Protein AF-A0A7S0P113-F1 (afdb_monomer_lite)

Organism: NCBI:txid127549

Foldseek 3Di:
DDDPLVVVVVVLVPDPDNDPVSVLLSVLVVLCVLLVHDSVLSSVLVVLLVVLCVVALCSVLLVLLLVLCVVPPVVNNLSSVVSCQSSVVDPDHLVCLQCVPPVQVVQPVLDDPVVVVQLPDPPNPAALPLSLLLLVLVADPDLCHQDDPVGNPSNPCSSVLSRHSQKGKDFDADPSRHTQKIWIWGFDADPPPRDTDIDIHDIDGRPVSVVVVD

Structure (mmCIF, N/CA/C/O backbone):
data_AF-A0A7S0P113-F1
#
_entry.id   AF-A0A7S0P113-F1
#
loop_
_atom_site.group_PDB
_atom_site.id
_atom_site.type_symbol
_atom_site.label_atom_id
_atom_site.label_alt_id
_atom_site.label_comp_id
_atom_site.label_asym_id
_atom_site.label_entity_id
_atom_site.label_seq_id
_atom_site.pdbx_PDB_ins_code
_atom_site.Cartn_x
_atom_site.Cartn_y
_atom_site.Cartn_z
_atom_site.occupancy
_atom_site.B_iso_or_equiv
_atom_site.auth_seq_id
_atom_site.auth_comp_id
_atom_site.auth_asym_id
_atom_site.auth_atom_id
_atom_site.pdbx_PDB_model_num
ATOM 1 N N . GLY A 1 1 ? -28.031 -8.360 10.638 1.00 48.44 1 GLY A N 1
ATOM 2 C CA . GLY A 1 1 ? -28.198 -7.328 11.682 1.00 48.44 1 GLY A CA 1
ATOM 3 C C . GLY A 1 1 ? -26.946 -6.479 11.746 1.00 48.44 1 GLY A C 1
ATOM 4 O O . GLY A 1 1 ? -25.904 -6.959 11.316 1.00 48.44 1 GLY A O 1
ATOM 5 N N . ALA A 1 2 ? -27.036 -5.234 12.221 1.00 58.47 2 ALA A N 1
ATOM 6 C CA . ALA A 1 2 ? -25.854 -4.394 12.442 1.00 58.47 2 ALA A CA 1
ATOM 7 C C . ALA A 1 2 ? -24.897 -5.061 13.452 1.00 58.47 2 ALA A C 1
ATOM 9 O O . ALA A 1 2 ? -25.381 -5.686 14.398 1.00 58.47 2 ALA A O 1
ATOM 10 N N . SER A 1 3 ? -23.577 -4.937 13.247 1.00 79.06 3 SER A N 1
ATOM 11 C CA . SER A 1 3 ? -22.562 -5.437 14.195 1.00 79.06 3 SER A CA 1
ATOM 12 C C . SER A 1 3 ? -22.841 -4.882 15.605 1.00 79.06 3 SER A C 1
ATOM 14 O O . SER A 1 3 ? -23.277 -3.729 15.714 1.00 79.06 3 SER A O 1
ATOM 16 N N . PRO A 1 4 ? -22.591 -5.650 16.687 1.00 81.94 4 PRO A N 1
ATOM 17 C CA . PRO A 1 4 ? -22.673 -5.148 18.061 1.00 81.94 4 PRO A CA 1
ATOM 18 C C . PRO A 1 4 ? -21.916 -3.829 18.264 1.00 81.94 4 PRO A C 1
ATOM 20 O O . PRO A 1 4 ? -22.349 -2.970 19.030 1.00 81.94 4 PRO A O 1
ATOM 23 N N . LEU A 1 5 ? -20.823 -3.623 17.526 1.00 81.62 5 LEU A N 1
ATOM 24 C CA . LEU A 1 5 ? -20.052 -2.388 17.556 1.00 81.62 5 LEU A CA 1
ATOM 25 C C . LEU A 1 5 ? -20.785 -1.211 16.905 1.00 81.62 5 LEU A C 1
ATOM 27 O O . LEU A 1 5 ? -20.777 -0.110 17.448 1.00 81.62 5 LEU A O 1
ATOM 31 N N . VAL A 1 6 ? -21.478 -1.442 15.788 1.00 80.12 6 VAL A N 1
ATOM 32 C CA . VAL A 1 6 ? -22.328 -0.424 15.149 1.00 80.12 6 VAL A CA 1
ATOM 33 C C . VAL A 1 6 ? -23.478 -0.037 16.079 1.00 80.12 6 VAL A C 1
ATOM 35 O O . VAL A 1 6 ? -23.781 1.142 16.212 1.00 80.12 6 VAL A O 1
ATOM 38 N N . GLN A 1 7 ? -24.072 -1.005 16.782 1.00 83.44 7 GLN A N 1
ATOM 39 C CA . GLN A 1 7 ? -25.122 -0.731 17.769 1.00 83.44 7 GLN A CA 1
ATOM 40 C C . GLN A 1 7 ? -24.595 0.105 18.944 1.00 83.44 7 GLN A C 1
ATOM 42 O O . GLN A 1 7 ? -25.207 1.117 19.283 1.00 83.44 7 GLN A O 1
ATOM 47 N N . ARG A 1 8 ? -23.434 -0.260 19.513 1.00 81.94 8 ARG A N 1
ATOM 48 C CA . ARG A 1 8 ? -22.759 0.536 20.557 1.00 81.94 8 ARG A CA 1
ATOM 49 C C . ARG A 1 8 ? -22.424 1.940 20.061 1.00 81.94 8 ARG A C 1
ATOM 51 O O . ARG A 1 8 ? -22.625 2.896 20.797 1.00 81.94 8 ARG A O 1
ATOM 58 N N . TYR A 1 9 ? -21.966 2.080 18.816 1.00 83.38 9 TYR A N 1
ATOM 59 C CA . TYR A 1 9 ? -21.665 3.377 18.210 1.00 83.38 9 TYR A CA 1
ATOM 60 C C . TYR A 1 9 ? -22.909 4.260 18.092 1.00 83.38 9 TYR A C 1
ATOM 62 O O . TYR A 1 9 ? -22.893 5.406 18.537 1.00 83.38 9 TYR A O 1
ATOM 70 N N . THR A 1 10 ? -24.009 3.722 17.561 1.00 84.19 10 THR A N 1
ATOM 71 C CA . THR A 1 10 ? -25.278 4.453 17.454 1.00 84.19 10 THR A CA 1
ATOM 72 C C . THR A 1 10 ? -25.813 4.866 18.823 1.00 84.19 10 THR A C 1
ATOM 74 O O . THR A 1 10 ? -26.253 6.000 18.971 1.00 84.19 10 THR A O 1
ATOM 77 N N . GLN A 1 11 ? -25.736 3.985 19.826 1.00 84.62 11 GLN A N 1
ATOM 78 C CA . GLN A 1 11 ? -26.136 4.295 21.203 1.00 84.62 11 GLN A CA 1
ATOM 79 C C . GLN A 1 11 ? -25.277 5.405 21.816 1.00 84.62 11 GLN A C 1
ATOM 81 O O . GLN A 1 11 ? -25.811 6.306 22.454 1.00 84.62 11 GLN A O 1
ATOM 86 N N . LEU A 1 12 ? -23.960 5.369 21.594 1.00 85.38 12 LEU A N 1
ATOM 87 C CA . LEU A 1 12 ? -23.041 6.367 22.135 1.00 85.38 12 LEU A CA 1
ATOM 88 C C . LEU A 1 12 ? -23.290 7.760 21.535 1.00 85.38 12 LEU A C 1
ATOM 90 O O . LEU A 1 12 ? -23.254 8.749 22.256 1.00 85.38 12 LEU A O 1
ATOM 94 N N . LEU A 1 13 ? -23.579 7.850 20.230 1.00 81.62 13 LEU A N 1
ATOM 95 C CA . LEU A 1 13 ? -23.844 9.130 19.557 1.00 81.62 13 LEU A CA 1
ATOM 96 C C . LEU A 1 13 ? -25.107 9.850 20.050 1.00 81.62 13 LEU A C 1
ATOM 98 O O . LEU A 1 13 ? -25.206 11.063 19.886 1.00 81.62 13 LEU A O 1
ATOM 102 N N . VAL A 1 14 ? -26.068 9.117 20.616 1.00 86.19 14 VAL A N 1
ATOM 103 C CA . VAL A 1 14 ? -27.314 9.682 21.162 1.00 86.19 14 VAL A CA 1
ATOM 104 C C . VAL A 1 14 ? -27.294 9.794 22.690 1.00 86.19 14 VAL A C 1
ATOM 106 O O . VAL A 1 14 ? -28.280 10.233 23.280 1.00 86.19 14 VAL A O 1
ATOM 109 N N . ALA A 1 15 ? -26.194 9.397 23.338 1.00 85.69 15 ALA A N 1
ATOM 110 C CA . ALA A 1 15 ? -26.038 9.484 24.783 1.00 85.69 15 ALA A CA 1
ATOM 111 C C . ALA A 1 15 ? -25.846 10.945 25.222 1.00 85.69 15 ALA A C 1
ATOM 113 O O . ALA A 1 15 ? -25.043 11.682 24.649 1.00 85.69 15 ALA A O 1
ATOM 114 N N . ALA A 1 16 ? -26.574 11.357 26.262 1.00 81.25 16 ALA A N 1
ATOM 115 C CA . ALA A 1 16 ? -26.508 12.718 26.798 1.00 81.25 16 ALA A CA 1
ATOM 116 C C . ALA A 1 16 ? -25.162 13.034 27.486 1.00 81.25 16 ALA A C 1
ATOM 118 O O . ALA A 1 16 ? -24.820 14.200 27.664 1.00 81.25 16 ALA A O 1
ATOM 119 N N . ASP A 1 17 ? -24.398 12.004 27.856 1.00 85.50 17 ASP A N 1
ATOM 120 C CA . ASP A 1 17 ? -23.160 12.056 28.637 1.00 85.50 17 ASP A CA 1
ATOM 121 C C . ASP A 1 17 ? -21.928 11.557 27.855 1.00 85.50 17 ASP A C 1
ATOM 123 O O . ASP A 1 17 ? -20.986 11.006 28.426 1.00 85.50 17 ASP A O 1
ATOM 127 N N . LEU A 1 18 ? -21.911 11.768 26.535 1.00 86.38 18 LEU A N 1
ATOM 128 C CA . LEU A 1 18 ? -20.809 11.366 25.662 1.00 86.38 18 LEU A CA 1
ATOM 129 C C . LEU A 1 18 ? -19.458 11.956 26.108 1.00 86.38 18 LEU A C 1
ATOM 131 O O . LEU A 1 18 ? -19.199 13.153 25.968 1.00 86.38 18 LEU A O 1
ATOM 135 N N . SER A 1 19 ? -18.550 11.095 26.570 1.00 88.19 19 SER A N 1
ATOM 136 C CA . SER A 1 19 ? -17.184 11.480 26.939 1.00 88.19 19 SER A CA 1
ATOM 137 C C . SER A 1 19 ? -16.170 11.213 25.822 1.00 88.19 19 SER A C 1
ATOM 139 O O . SER A 1 19 ? -16.275 10.259 25.043 1.00 88.19 19 SER A O 1
ATOM 141 N N . LEU A 1 20 ? -15.100 12.016 25.797 1.00 86.19 20 LEU A N 1
ATOM 142 C CA . LEU A 1 20 ? -13.965 11.809 24.892 1.00 86.19 20 LEU A CA 1
ATOM 143 C C . LEU A 1 20 ? -13.321 10.423 25.085 1.00 86.19 20 LEU A C 1
ATOM 145 O O . LEU A 1 20 ? -12.907 9.797 24.111 1.00 86.19 20 LEU A O 1
ATOM 149 N N . GLY A 1 21 ? -13.268 9.929 26.326 1.00 88.06 21 GLY A N 1
ATOM 150 C CA . GLY A 1 21 ? -12.733 8.603 26.643 1.00 88.06 21 GLY A CA 1
ATOM 151 C C . GLY A 1 21 ? -13.553 7.476 26.011 1.00 88.06 21 GLY A C 1
ATOM 152 O O . GLY A 1 21 ? -12.984 6.578 25.396 1.00 88.06 21 GLY A O 1
ATOM 153 N N . GLN A 1 22 ? -14.886 7.557 26.066 1.00 88.06 22 GLN A N 1
ATOM 154 C CA . GLN A 1 22 ? -15.759 6.574 25.414 1.00 88.06 22 GLN A CA 1
ATOM 155 C C . GLN A 1 22 ? -15.590 6.577 23.888 1.00 88.06 22 GLN A C 1
ATOM 157 O O . GLN A 1 22 ? -15.514 5.507 23.284 1.00 88.06 22 GLN A O 1
ATOM 162 N N . LEU A 1 23 ? -15.462 7.755 23.265 1.00 86.94 23 LEU A N 1
ATOM 163 C CA . LEU A 1 23 ? -15.180 7.867 21.827 1.00 86.94 23 LEU A CA 1
ATOM 164 C C . LEU A 1 23 ? -13.828 7.248 21.449 1.00 86.94 23 LEU A C 1
ATOM 166 O O . LEU A 1 23 ? -13.710 6.597 20.409 1.00 86.94 23 LEU A O 1
ATOM 170 N N . GLN A 1 24 ? -12.804 7.432 22.285 1.00 89.06 24 GLN A N 1
ATOM 171 C CA . GLN A 1 24 ? -11.485 6.841 22.057 1.00 89.06 24 GLN A CA 1
ATOM 172 C C . GLN A 1 24 ? -11.523 5.315 22.143 1.00 89.06 24 GLN A C 1
ATOM 174 O O . GLN A 1 24 ? -11.016 4.662 21.230 1.00 89.06 24 GLN A O 1
ATOM 179 N N . THR A 1 25 ? -12.168 4.760 23.172 1.00 90.56 25 THR A N 1
ATOM 180 C CA . THR A 1 25 ? -12.356 3.309 23.319 1.00 90.56 25 THR A CA 1
ATOM 181 C C . THR A 1 25 ? -13.102 2.732 22.124 1.00 90.56 25 THR A C 1
ATOM 183 O O . THR A 1 25 ? -12.641 1.777 21.510 1.00 90.56 25 THR A O 1
ATOM 186 N N . LEU A 1 26 ? -14.204 3.363 21.716 1.00 89.88 26 LEU A N 1
ATOM 187 C CA . LEU A 1 26 ? -14.994 2.927 20.568 1.00 89.88 26 LEU A CA 1
ATOM 188 C C . LEU A 1 26 ? -14.182 2.934 19.266 1.00 89.88 26 LEU A C 1
ATOM 190 O O . LEU A 1 26 ? -14.310 2.029 18.446 1.00 89.88 26 LEU A O 1
ATOM 194 N N . ARG A 1 27 ? -13.309 3.932 19.079 1.00 90.56 27 ARG A N 1
ATOM 195 C CA . ARG A 1 27 ? -12.384 3.988 17.940 1.00 90.56 27 ARG A CA 1
ATOM 196 C C . ARG A 1 27 ? -11.380 2.833 17.967 1.00 90.56 27 ARG A C 1
ATOM 198 O O . ARG A 1 27 ? -11.075 2.280 16.911 1.00 90.56 27 ARG A O 1
ATOM 205 N N . HIS A 1 28 ? -10.838 2.492 19.137 1.00 94.31 28 HIS A N 1
ATOM 206 C CA . HIS A 1 28 ? -9.912 1.364 19.284 1.00 94.31 28 HIS A CA 1
ATOM 207 C C . HIS A 1 28 ? -10.615 0.030 19.035 1.00 94.31 28 HIS A C 1
ATOM 209 O O . HIS A 1 28 ? -10.094 -0.763 18.256 1.00 94.31 28 HIS A O 1
ATOM 215 N N . ASP A 1 29 ? -11.809 -0.164 19.599 1.00 93.19 29 ASP A N 1
ATOM 216 C CA . ASP A 1 29 ? -12.658 -1.339 19.371 1.00 93.19 29 ASP A CA 1
ATOM 217 C C . ASP A 1 29 ? -12.976 -1.495 17.874 1.00 93.19 29 ASP A C 1
ATOM 219 O O . ASP A 1 29 ? -12.810 -2.574 17.307 1.00 93.19 29 ASP A O 1
ATOM 223 N N . ALA A 1 30 ? -13.358 -0.402 17.203 1.00 91.75 30 ALA A N 1
ATOM 224 C CA . ALA A 1 30 ? -13.713 -0.417 15.785 1.00 91.75 30 ALA A CA 1
ATOM 225 C C . ALA A 1 30 ? -12.522 -0.807 14.907 1.00 91.75 30 ALA A C 1
ATOM 227 O O . ALA A 1 30 ? -12.652 -1.613 13.986 1.00 91.75 30 ALA A O 1
ATOM 228 N N . LEU A 1 31 ? -11.346 -0.242 15.192 1.00 94.56 31 LEU A N 1
ATOM 229 C CA . LEU A 1 31 ? -10.127 -0.557 14.456 1.00 94.56 31 LEU A CA 1
ATOM 230 C C . LEU A 1 31 ? -9.658 -1.993 14.726 1.00 94.56 31 LEU A C 1
ATOM 232 O O . LEU A 1 31 ? -9.163 -2.651 13.811 1.00 94.56 31 LEU A O 1
ATOM 236 N N . ALA A 1 32 ? -9.827 -2.477 15.957 1.00 95.81 32 ALA A N 1
ATOM 237 C CA . ALA A 1 32 ? -9.516 -3.844 16.348 1.00 95.81 32 ALA A CA 1
ATOM 238 C C . ALA A 1 32 ? -10.411 -4.858 15.620 1.00 95.81 32 ALA A C 1
ATOM 240 O O . ALA A 1 32 ? -9.885 -5.780 15.002 1.00 95.81 32 ALA A O 1
ATOM 241 N N . GLU A 1 33 ? -11.731 -4.639 15.587 1.00 94.19 33 GLU A N 1
ATOM 242 C CA . GLU A 1 33 ? -12.676 -5.463 14.815 1.00 94.19 33 GLU A CA 1
ATOM 243 C C . GLU A 1 33 ? -12.347 -5.422 13.317 1.00 94.19 33 GLU A C 1
ATOM 245 O O . GLU A 1 33 ? -12.211 -6.460 12.670 1.00 94.19 33 GLU A O 1
ATOM 250 N N . LEU A 1 34 ? -12.135 -4.224 12.761 1.00 93.31 34 LEU A N 1
ATOM 251 C CA . LEU A 1 34 ? -11.850 -4.046 11.337 1.00 93.31 34 LEU A CA 1
ATOM 252 C C . LEU A 1 34 ? -10.582 -4.787 10.896 1.00 93.31 34 LEU A C 1
ATOM 254 O O . LEU A 1 34 ? -10.522 -5.332 9.788 1.00 93.31 34 LEU A O 1
ATOM 258 N N . LEU A 1 35 ? -9.562 -4.789 11.751 1.00 96.06 35 LEU A N 1
ATOM 259 C CA . LEU A 1 35 ? -8.261 -5.373 11.468 1.00 96.06 35 LEU A CA 1
ATOM 260 C C . LEU A 1 35 ? -8.054 -6.729 12.137 1.00 96.06 35 LEU A C 1
ATOM 262 O O . LEU A 1 35 ? -6.914 -7.164 12.138 1.00 96.06 35 LEU A O 1
ATOM 266 N N . ASP A 1 36 ? -9.074 -7.410 12.657 1.00 95.94 36 ASP A N 1
ATOM 267 C CA . ASP A 1 36 ? -8.972 -8.691 13.385 1.00 95.94 36 ASP A CA 1
ATOM 268 C C . ASP A 1 36 ? -7.820 -8.709 14.419 1.00 95.94 36 ASP A C 1
ATOM 270 O O . ASP A 1 36 ? -6.892 -9.519 14.338 1.00 95.94 36 ASP A O 1
ATOM 274 N N . LEU A 1 37 ? -7.836 -7.748 15.343 1.00 96.88 37 LEU A N 1
ATOM 275 C CA . LEU A 1 37 ? -6.870 -7.584 16.433 1.00 96.88 37 LEU A CA 1
ATOM 276 C C . LEU A 1 37 ? -7.586 -7.478 17.782 1.00 96.88 37 LEU A C 1
ATOM 278 O O . LEU A 1 37 ? -8.791 -7.255 17.852 1.00 96.88 37 LEU A O 1
ATOM 282 N N . GLU A 1 38 ? -6.824 -7.571 18.869 1.00 96.62 38 GLU A N 1
ATOM 283 C CA . GLU A 1 38 ? -7.330 -7.281 20.209 1.00 96.62 38 GLU A CA 1
ATOM 284 C C . GLU A 1 38 ? -7.388 -5.768 20.474 1.00 96.62 38 GLU A C 1
ATOM 286 O O . GLU A 1 38 ? -6.432 -5.034 20.202 1.00 96.62 38 GLU A O 1
ATOM 291 N N . ALA A 1 39 ? -8.484 -5.294 21.073 1.00 94.75 39 ALA A N 1
ATOM 292 C CA . ALA A 1 39 ? -8.680 -3.875 21.382 1.00 94.75 39 ALA A CA 1
ATOM 293 C C . ALA A 1 39 ? -7.583 -3.308 22.298 1.00 94.75 39 ALA A C 1
ATOM 295 O O . ALA A 1 39 ? -7.057 -2.227 22.033 1.00 94.75 39 ALA A O 1
ATOM 296 N N . GLY A 1 40 ? -7.158 -4.064 23.318 1.00 96.56 40 GLY A N 1
ATOM 297 C CA . GLY A 1 40 ? -6.071 -3.658 24.217 1.00 96.56 40 GLY A CA 1
ATOM 298 C C . GLY A 1 40 ? -4.735 -3.460 23.491 1.00 96.56 40 GLY A C 1
ATOM 299 O O . GLY A 1 40 ? -4.010 -2.501 23.763 1.00 96.56 40 GLY A O 1
ATOM 300 N N . PHE A 1 41 ? -4.439 -4.305 22.498 1.00 97.31 41 PHE A N 1
ATOM 301 C CA . PHE A 1 41 ? -3.237 -4.186 21.671 1.00 97.31 41 PHE A CA 1
ATOM 302 C C . PHE A 1 41 ? -3.242 -2.911 20.814 1.00 97.31 41 PHE A C 1
ATOM 304 O O . PHE A 1 41 ? -2.200 -2.257 20.668 1.00 97.31 41 PHE A O 1
ATOM 311 N N . VAL A 1 42 ? -4.409 -2.552 20.265 1.00 97.38 42 VAL A N 1
ATOM 312 C CA . VAL A 1 42 ? -4.626 -1.319 19.492 1.00 97.38 42 VAL A CA 1
ATOM 313 C C . VAL A 1 42 ? -4.546 -0.088 20.397 1.00 97.38 42 VAL A C 1
ATOM 315 O O . VAL A 1 42 ? -3.838 0.867 20.069 1.00 97.38 42 VAL A O 1
ATOM 318 N N . ALA A 1 43 ? -5.205 -0.122 21.558 1.00 96.88 43 ALA A N 1
ATOM 319 C CA . ALA A 1 43 ? -5.209 0.968 22.532 1.00 96.88 43 ALA A CA 1
ATOM 320 C C . ALA A 1 43 ? -3.789 1.318 23.004 1.00 96.88 43 ALA A C 1
ATOM 322 O O . ALA A 1 43 ? -3.402 2.488 22.984 1.00 96.88 43 ALA A O 1
ATOM 323 N N . ALA A 1 44 ? -2.965 0.304 23.294 1.00 97.38 44 ALA A N 1
ATOM 324 C CA . ALA A 1 44 ? -1.561 0.473 23.676 1.00 97.38 44 ALA A CA 1
ATOM 325 C C . ALA A 1 44 ? -0.692 1.165 22.601 1.00 97.38 44 ALA A C 1
ATOM 327 O O . ALA A 1 44 ? 0.425 1.591 22.884 1.00 97.38 44 ALA A O 1
ATOM 328 N N . ARG A 1 45 ? -1.181 1.284 21.358 1.00 97.19 45 ARG A N 1
ATOM 329 C CA . ARG A 1 45 ? -0.479 1.902 20.218 1.00 97.19 45 ARG A CA 1
ATOM 330 C C . ARG A 1 45 ? -1.182 3.151 19.683 1.00 97.19 45 ARG A C 1
ATOM 332 O O . ARG A 1 45 ? -0.817 3.635 18.612 1.00 97.19 45 ARG A O 1
ATOM 339 N N . SER A 1 46 ? -2.142 3.706 20.426 1.00 94.94 46 SER A N 1
ATOM 340 C CA . SER A 1 46 ? -2.981 4.842 20.012 1.00 94.94 46 SER A CA 1
ATOM 341 C C . SER A 1 46 ? -2.187 6.021 19.428 1.00 94.94 46 SER A C 1
ATOM 343 O O . SER A 1 46 ? -2.504 6.499 18.339 1.00 94.94 46 SER A O 1
ATOM 345 N N . GLU A 1 47 ? -1.106 6.453 20.086 1.00 94.88 47 GLU A N 1
ATOM 346 C CA . GLU A 1 47 ? -0.270 7.562 19.596 1.00 94.88 47 GLU A CA 1
ATOM 347 C C . GLU A 1 47 ? 0.444 7.240 18.280 1.00 94.88 47 GLU A C 1
ATOM 349 O O . GLU A 1 47 ? 0.585 8.092 17.402 1.00 94.88 47 GLU A O 1
ATOM 354 N N . ARG A 1 48 ? 0.914 5.998 18.126 1.00 95.25 48 ARG A N 1
ATOM 355 C CA . ARG A 1 48 ? 1.579 5.544 16.902 1.00 95.25 48 ARG A CA 1
ATOM 356 C C . ARG A 1 48 ? 0.596 5.499 15.739 1.00 95.25 48 ARG A C 1
ATOM 358 O O . ARG A 1 48 ? 0.933 5.978 14.663 1.00 95.25 48 ARG A O 1
ATOM 365 N N . ILE A 1 49 ? -0.610 4.984 15.972 1.00 95.75 49 ILE A N 1
ATOM 366 C CA . ILE A 1 49 ? -1.700 4.972 14.989 1.00 95.75 49 ILE A CA 1
ATOM 367 C C . ILE A 1 49 ? -2.051 6.408 14.587 1.00 95.75 49 ILE A C 1
ATOM 369 O O . ILE A 1 49 ? -2.145 6.700 13.400 1.00 95.75 49 ILE A O 1
ATOM 373 N N . GLY A 1 50 ? -2.195 7.312 15.564 1.00 94.75 50 GLY A N 1
ATOM 374 C CA . GLY A 1 50 ? -2.489 8.724 15.322 1.00 94.75 50 GLY A CA 1
ATOM 375 C C . GLY A 1 50 ? -1.432 9.403 14.452 1.00 94.75 50 GLY A C 1
ATOM 376 O O . GLY A 1 50 ? -1.782 10.040 13.462 1.00 94.75 50 GLY A O 1
ATOM 377 N N . ARG A 1 51 ? -0.143 9.201 14.759 1.00 95.25 51 ARG A N 1
ATOM 378 C CA . ARG A 1 51 ? 0.965 9.695 13.925 1.00 95.25 51 ARG A CA 1
ATOM 379 C C . ARG A 1 51 ? 0.937 9.095 12.523 1.00 95.25 51 ARG A C 1
ATOM 381 O O . ARG A 1 51 ? 0.969 9.843 11.554 1.00 95.25 51 ARG A O 1
ATOM 388 N N . ALA A 1 52 ? 0.810 7.772 12.418 1.00 94.00 52 ALA A N 1
ATOM 389 C CA . ALA A 1 52 ? 0.783 7.078 11.136 1.00 94.00 52 ALA A CA 1
ATOM 390 C C . ALA A 1 52 ? -0.363 7.569 10.246 1.00 94.00 52 ALA A C 1
ATOM 392 O O . ALA A 1 52 ? -0.134 7.824 9.072 1.00 94.00 52 ALA A O 1
ATOM 393 N N . LEU A 1 53 ? -1.573 7.743 10.792 1.00 93.50 53 LEU A N 1
ATOM 394 C CA . LEU A 1 53 ? -2.722 8.293 10.065 1.00 93.50 53 LEU A CA 1
ATOM 395 C C . LEU A 1 53 ? -2.537 9.774 9.719 1.00 93.50 53 LEU A C 1
ATOM 397 O O . LEU A 1 53 ? -2.894 10.172 8.615 1.00 93.50 53 LEU A O 1
ATOM 401 N N . GLY A 1 54 ? -1.948 10.564 10.622 1.00 92.19 54 GLY A N 1
ATOM 402 C CA . GLY A 1 54 ? -1.665 11.986 10.412 1.00 92.19 54 GLY A CA 1
ATOM 403 C C . GLY A 1 54 ? -0.665 12.261 9.288 1.00 92.19 54 GLY A C 1
ATOM 404 O O . GLY A 1 54 ? -0.658 13.350 8.723 1.00 92.19 54 GLY A O 1
ATOM 405 N N . GLU A 1 55 ? 0.145 11.272 8.901 1.00 90.19 55 GLU A N 1
ATOM 406 C CA . GLU A 1 55 ? 0.983 11.388 7.710 1.00 90.19 55 GLU A CA 1
ATOM 407 C C . GLU A 1 55 ? 0.160 11.360 6.413 1.00 90.19 55 GLU A C 1
ATOM 409 O O . GLU A 1 55 ? 0.615 11.875 5.391 1.00 90.19 55 GLU A O 1
ATOM 414 N N . TRP A 1 56 ? -1.026 10.751 6.393 1.00 89.88 56 TRP A N 1
ATOM 415 C CA . TRP A 1 56 ? -1.831 10.639 5.177 1.00 89.88 56 TRP A CA 1
ATOM 416 C C . TRP A 1 56 ? -2.655 11.899 4.950 1.00 89.88 56 TRP A C 1
ATOM 418 O O . TRP A 1 56 ? -3.367 12.360 5.832 1.00 89.88 56 TRP A O 1
ATOM 428 N N . ARG A 1 57 ? -2.631 12.406 3.713 1.00 86.69 57 ARG A N 1
ATOM 429 C CA . ARG A 1 57 ? -3.483 13.527 3.292 1.00 86.69 57 ARG A CA 1
ATOM 430 C C . ARG A 1 57 ? -4.971 13.189 3.409 1.00 86.69 57 ARG A C 1
ATOM 432 O O . ARG A 1 57 ? -5.771 14.041 3.771 1.00 86.69 57 ARG A O 1
ATOM 439 N N . ASN A 1 58 ? -5.325 11.946 3.084 1.00 87.56 58 ASN A N 1
ATOM 440 C CA . ASN A 1 58 ? -6.682 11.430 3.181 1.00 87.56 58 ASN A CA 1
ATOM 441 C C . ASN A 1 58 ? -6.667 10.008 3.781 1.00 87.56 58 ASN A C 1
ATOM 443 O O . ASN A 1 58 ? -6.649 9.023 3.036 1.00 87.56 58 ASN A O 1
ATOM 447 N N . PRO A 1 59 ? -6.624 9.879 5.121 1.00 90.81 59 PRO A N 1
ATOM 448 C CA . PRO A 1 59 ? -6.582 8.578 5.787 1.00 90.81 59 PRO A CA 1
ATOM 449 C C . PRO A 1 59 ? -7.867 7.762 5.587 1.00 90.81 59 PRO A C 1
ATOM 451 O O . PRO A 1 59 ? -7.825 6.539 5.690 1.00 90.81 59 PRO A O 1
ATOM 454 N N . GLU A 1 60 ? -8.997 8.395 5.256 1.00 89.69 60 GLU A N 1
ATOM 455 C CA . GLU A 1 60 ? -10.262 7.700 4.987 1.00 89.69 60 GLU A CA 1
ATOM 456 C C . GLU A 1 60 ? -10.135 6.727 3.806 1.00 89.69 60 GLU A C 1
ATOM 458 O O . GLU A 1 60 ? -10.688 5.627 3.848 1.00 89.69 60 GLU A O 1
ATOM 463 N N . LEU A 1 61 ? -9.338 7.073 2.785 1.00 89.25 61 LEU A N 1
ATOM 464 C CA . LEU A 1 61 ? -9.126 6.217 1.611 1.00 89.25 61 LEU A CA 1
ATOM 465 C C . LEU A 1 61 ? -8.544 4.846 1.966 1.00 89.25 61 LEU A C 1
ATOM 467 O O . LEU A 1 61 ? -8.827 3.873 1.271 1.00 89.25 61 LEU A O 1
ATOM 471 N N . LEU A 1 62 ? -7.767 4.752 3.048 1.00 92.75 62 LEU A N 1
ATOM 472 C CA . LEU A 1 62 ? -7.219 3.489 3.543 1.00 92.75 62 LEU A CA 1
ATOM 473 C C . LEU A 1 62 ? -8.342 2.518 3.925 1.00 92.75 62 LEU A C 1
ATOM 475 O O . LEU A 1 62 ? -8.354 1.359 3.509 1.00 92.75 62 LEU A O 1
ATOM 479 N N . PHE A 1 63 ? -9.304 3.018 4.698 1.00 92.25 63 PHE A N 1
ATOM 480 C CA . PHE A 1 63 ? -10.424 2.239 5.213 1.00 92.25 63 PHE A CA 1
ATOM 481 C C . PHE A 1 63 ? -11.501 2.030 4.156 1.00 92.25 63 PHE A C 1
ATOM 483 O O . PHE A 1 63 ? -12.069 0.943 4.066 1.00 92.25 63 PHE A O 1
ATOM 490 N N . ARG A 1 64 ? -11.724 3.027 3.296 1.00 89.81 64 ARG A N 1
ATOM 491 C CA . ARG A 1 64 ? -12.599 2.891 2.134 1.00 89.81 64 ARG A CA 1
ATOM 492 C C . ARG A 1 64 ? -12.105 1.798 1.194 1.00 89.81 64 ARG A C 1
ATOM 494 O O . ARG A 1 64 ? -12.893 0.943 0.816 1.00 89.81 64 ARG A O 1
ATOM 501 N N . TYR A 1 65 ? -10.803 1.748 0.903 1.00 90.81 65 TYR A N 1
ATOM 502 C CA . TYR A 1 65 ? -10.238 0.684 0.073 1.00 90.81 65 TYR A CA 1
ATOM 503 C C . TYR A 1 65 ? -10.436 -0.706 0.692 1.00 90.81 65 TYR A C 1
ATOM 505 O O . TYR A 1 65 ? -10.727 -1.658 -0.026 1.00 90.81 65 TYR A O 1
ATOM 513 N N . LEU A 1 66 ? -10.328 -0.845 2.018 1.00 91.81 66 LEU A N 1
ATOM 514 C CA . LEU A 1 66 ? -10.673 -2.101 2.690 1.00 91.81 66 LEU A CA 1
ATOM 515 C C . LEU A 1 66 ? -12.167 -2.428 2.541 1.00 91.81 66 LEU A C 1
ATOM 517 O O . LEU A 1 66 ? -12.508 -3.551 2.178 1.00 91.81 66 LEU A O 1
ATOM 521 N N . SER A 1 67 ? -13.042 -1.450 2.783 1.00 88.94 67 SER A N 1
ATOM 522 C CA . SER A 1 67 ? -14.495 -1.606 2.664 1.00 88.94 67 SER A CA 1
ATOM 523 C C . SER A 1 67 ? -14.913 -2.029 1.257 1.00 88.94 67 SER A C 1
ATOM 525 O O . SER A 1 67 ? -15.693 -2.967 1.105 1.00 88.94 67 SER A O 1
ATOM 527 N N . ASP A 1 68 ? -14.357 -1.401 0.223 1.00 87.19 68 ASP A N 1
ATOM 528 C CA . ASP A 1 68 ? -14.696 -1.706 -1.167 1.00 87.19 68 ASP A CA 1
ATOM 529 C C . ASP A 1 68 ? -14.208 -3.096 -1.617 1.00 87.19 68 ASP A C 1
ATOM 531 O O . ASP A 1 68 ? -14.666 -3.614 -2.634 1.00 87.19 68 ASP A O 1
ATOM 535 N N . ASN A 1 69 ? -13.279 -3.708 -0.874 1.00 87.88 69 ASN A N 1
ATOM 536 C CA . ASN A 1 69 ? -12.762 -5.053 -1.132 1.00 87.88 69 ASN A CA 1
ATOM 537 C C . ASN A 1 69 ? -13.262 -6.093 -0.116 1.00 87.88 69 ASN A C 1
ATOM 539 O O . ASN A 1 69 ? -12.747 -7.210 -0.098 1.00 87.88 69 ASN A O 1
ATOM 543 N N . ARG A 1 70 ? -14.252 -5.762 0.727 1.00 88.50 70 ARG A N 1
ATOM 544 C CA . ARG A 1 70 ? -14.713 -6.643 1.817 1.00 88.50 70 ARG A CA 1
ATOM 545 C C . ARG A 1 70 ? -15.247 -7.999 1.341 1.00 88.50 70 ARG A C 1
ATOM 547 O O . ARG A 1 70 ? -15.108 -8.982 2.060 1.00 88.50 70 ARG A O 1
ATOM 554 N N . ASP A 1 71 ? -15.824 -8.043 0.140 1.00 88.50 71 ASP A N 1
ATOM 555 C CA . ASP A 1 71 ? -16.434 -9.251 -0.430 1.00 88.50 71 ASP A CA 1
ATOM 556 C C . ASP A 1 71 ? -15.392 -10.178 -1.098 1.00 88.50 71 ASP A C 1
ATOM 558 O O . ASP A 1 71 ? -15.676 -11.343 -1.373 1.00 88.50 71 ASP A O 1
ATOM 562 N N . ASP A 1 72 ? -14.160 -9.700 -1.320 1.00 90.31 72 ASP A N 1
ATOM 563 C CA . ASP A 1 72 ? -13.019 -10.523 -1.734 1.00 90.31 72 ASP A CA 1
ATOM 564 C C . ASP A 1 72 ? -12.158 -10.840 -0.508 1.00 90.31 72 ASP A C 1
ATOM 566 O O . ASP A 1 72 ? -11.285 -10.067 -0.114 1.00 90.31 72 ASP A O 1
ATOM 570 N N . ALA A 1 73 ? -12.374 -12.014 0.089 1.00 92.62 73 ALA A N 1
ATOM 571 C CA . ALA A 1 73 ? -11.672 -12.433 1.303 1.00 92.62 73 ALA A CA 1
ATOM 572 C C . ALA A 1 73 ? -10.135 -12.401 1.171 1.00 92.62 73 ALA A C 1
ATOM 574 O O . ALA A 1 73 ? -9.436 -12.094 2.141 1.00 92.62 73 ALA A O 1
ATOM 575 N N . ARG A 1 74 ? -9.585 -12.689 -0.020 1.00 91.88 74 ARG A N 1
ATOM 576 C CA . ARG A 1 74 ? -8.129 -12.670 -0.243 1.00 91.88 74 ARG A CA 1
ATOM 577 C C . ARG A 1 74 ? -7.613 -11.240 -0.293 1.00 91.88 74 ARG A C 1
ATOM 579 O O . ARG A 1 74 ? -6.593 -10.943 0.331 1.00 91.88 74 ARG A O 1
ATOM 586 N N . MET A 1 75 ? -8.306 -10.363 -1.017 1.00 90.31 75 MET A N 1
ATOM 587 C CA . MET A 1 75 ? -7.940 -8.953 -1.085 1.00 90.31 75 MET A CA 1
ATOM 588 C C . MET A 1 75 ? -8.129 -8.269 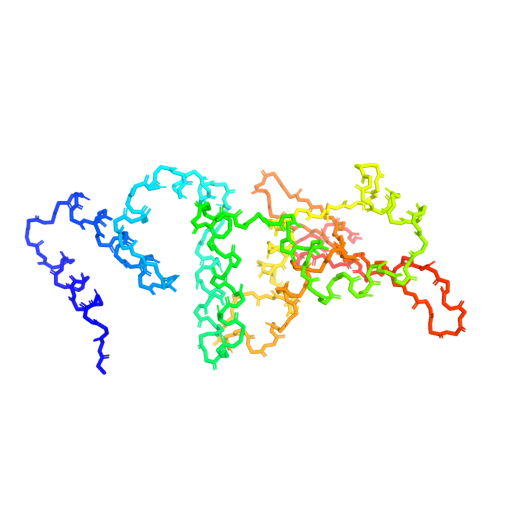0.271 1.00 90.31 75 MET A C 1
ATOM 590 O O . MET A 1 75 ? -7.212 -7.598 0.732 1.00 90.31 75 MET A O 1
ATOM 594 N N . ALA A 1 76 ? -9.246 -8.499 0.962 1.00 92.81 76 ALA A N 1
ATOM 595 C CA . ALA A 1 76 ? -9.493 -7.972 2.300 1.00 92.81 76 ALA A CA 1
ATOM 596 C C . ALA A 1 76 ? -8.382 -8.378 3.280 1.00 92.81 76 ALA A C 1
ATOM 598 O O . ALA A 1 76 ? -7.818 -7.517 3.952 1.00 92.81 76 ALA A O 1
ATOM 599 N N . ALA A 1 77 ? -7.990 -9.658 3.313 1.00 94.19 77 ALA A N 1
ATOM 600 C CA . ALA A 1 77 ? -6.887 -10.121 4.158 1.00 94.19 77 ALA A CA 1
ATOM 601 C C . ALA A 1 77 ? -5.551 -9.437 3.811 1.00 94.19 77 ALA A C 1
ATOM 603 O O . ALA A 1 77 ? -4.797 -9.045 4.705 1.00 94.19 77 ALA A O 1
ATOM 604 N N . LEU A 1 78 ? -5.266 -9.249 2.517 1.00 93.88 78 LEU A N 1
ATOM 605 C CA . LEU A 1 78 ? -4.070 -8.546 2.050 1.00 93.88 78 LEU A CA 1
ATOM 606 C C . LEU A 1 78 ? -4.068 -7.070 2.472 1.00 93.88 78 LEU A C 1
ATOM 608 O O . LEU A 1 78 ? -3.049 -6.574 2.956 1.00 93.88 78 LEU A O 1
ATOM 612 N N . VAL A 1 79 ? -5.206 -6.386 2.329 1.00 94.88 79 VAL A N 1
ATOM 613 C CA . VAL A 1 79 ? -5.378 -4.989 2.742 1.00 94.88 79 VAL A CA 1
ATOM 614 C C . VAL A 1 79 ? -5.259 -4.866 4.257 1.00 94.88 79 VAL A C 1
ATOM 616 O O . VAL A 1 79 ? -4.502 -4.019 4.715 1.00 94.88 79 VAL A O 1
ATOM 619 N N . LYS A 1 80 ? -5.903 -5.737 5.046 1.00 96.81 80 LYS A N 1
ATOM 620 C CA . LYS A 1 80 ? -5.758 -5.751 6.513 1.00 96.81 80 LYS A CA 1
ATOM 621 C C . LYS A 1 80 ? -4.301 -5.940 6.927 1.00 96.81 80 LYS A C 1
ATOM 623 O O . LYS A 1 80 ? -3.800 -5.167 7.735 1.00 96.81 80 LYS A O 1
ATOM 628 N N . ARG A 1 81 ? -3.589 -6.911 6.342 1.00 95.69 81 ARG A N 1
ATOM 629 C CA . ARG A 1 81 ? -2.151 -7.132 6.590 1.00 95.69 81 ARG A CA 1
ATOM 630 C C . ARG A 1 81 ? -1.326 -5.873 6.309 1.00 95.69 81 ARG A C 1
ATOM 632 O O . ARG A 1 81 ? -0.503 -5.484 7.134 1.00 95.69 81 ARG A O 1
ATOM 639 N N . TRP A 1 82 ? -1.576 -5.220 5.175 1.00 96.06 82 TRP A N 1
ATOM 640 C CA . TRP A 1 82 ? -0.911 -3.970 4.812 1.00 96.06 82 TRP A CA 1
ATOM 641 C C . TRP A 1 82 ? -1.242 -2.827 5.784 1.00 96.06 82 TRP A C 1
ATOM 643 O O . TRP A 1 82 ? -0.326 -2.165 6.271 1.00 96.06 82 TRP A O 1
ATOM 653 N N . LEU A 1 83 ? -2.518 -2.643 6.140 1.00 96.94 83 LEU A N 1
ATOM 654 C CA . LEU A 1 83 ? -2.967 -1.638 7.108 1.00 96.94 83 LEU A CA 1
ATOM 655 C C . LEU A 1 83 ? -2.332 -1.851 8.485 1.00 96.94 83 LEU A C 1
ATOM 657 O O . LEU A 1 83 ? -1.847 -0.904 9.100 1.00 96.94 83 LEU A O 1
ATOM 661 N N . ARG A 1 84 ? -2.261 -3.100 8.959 1.00 97.50 84 ARG A N 1
ATOM 662 C CA . ARG A 1 84 ? -1.572 -3.418 10.214 1.00 97.50 84 ARG A CA 1
ATOM 663 C C . ARG A 1 84 ? -0.103 -2.988 10.160 1.00 97.50 84 ARG A C 1
ATOM 665 O O . ARG A 1 84 ? 0.386 -2.406 11.120 1.00 97.50 84 ARG A O 1
ATOM 672 N N . SER A 1 85 ? 0.585 -3.208 9.039 1.00 95.88 85 SER A N 1
ATOM 673 C CA . SER A 1 85 ? 1.982 -2.787 8.868 1.00 95.88 85 SER A CA 1
ATOM 674 C C . SER A 1 85 ? 2.145 -1.258 8.880 1.00 95.88 85 SER A C 1
ATOM 676 O O . SER A 1 85 ? 2.958 -0.745 9.650 1.00 95.88 85 SER A O 1
ATOM 678 N N . ILE A 1 86 ? 1.344 -0.505 8.105 1.00 95.62 86 ILE A N 1
ATOM 679 C CA . ILE A 1 86 ? 1.463 0.970 8.061 1.00 95.62 86 ILE A CA 1
ATOM 680 C C . ILE A 1 86 ? 1.100 1.628 9.396 1.00 95.62 86 ILE A C 1
ATOM 682 O O . ILE A 1 86 ? 1.681 2.648 9.751 1.00 95.62 86 ILE A O 1
ATOM 686 N N . LEU A 1 87 ? 0.160 1.044 10.147 1.00 95.69 87 LEU A N 1
ATOM 687 C CA . LEU A 1 87 ? -0.273 1.563 11.446 1.00 95.69 87 LEU A CA 1
ATOM 688 C C . LEU A 1 87 ? 0.642 1.119 12.596 1.00 95.69 87 LEU A C 1
ATOM 690 O O . LEU A 1 87 ? 0.440 1.526 13.740 1.00 95.69 87 LEU A O 1
ATOM 694 N N . GLY A 1 88 ? 1.651 0.284 12.320 1.00 95.12 88 GLY A N 1
ATOM 695 C CA . GLY A 1 88 ? 2.537 -0.255 13.349 1.00 95.12 88 GLY A CA 1
ATOM 696 C C . GLY A 1 88 ? 1.855 -1.243 14.296 1.00 95.12 88 GLY A C 1
ATOM 697 O O . GLY A 1 88 ? 2.247 -1.356 15.457 1.00 95.12 88 GLY A O 1
ATOM 698 N N . LEU A 1 89 ? 0.829 -1.928 13.797 1.00 96.81 89 LEU A N 1
ATOM 699 C CA . LEU A 1 89 ? 0.047 -2.976 14.453 1.00 96.81 89 LEU A CA 1
ATOM 700 C C . LEU A 1 89 ? 0.486 -4.387 14.018 1.00 96.81 89 LEU A C 1
ATOM 702 O O . LEU A 1 89 ? -0.244 -5.357 14.197 1.00 96.81 89 LEU A O 1
ATOM 706 N N . SER A 1 90 ? 1.661 -4.500 13.403 1.00 96.25 90 SER A N 1
ATOM 707 C CA . SER A 1 90 ? 2.306 -5.758 13.040 1.00 96.25 90 SER A CA 1
ATOM 708 C C . SER A 1 90 ? 3.820 -5.600 13.142 1.00 96.25 90 SER A C 1
ATOM 710 O O . SER A 1 90 ? 4.343 -4.505 12.920 1.00 96.25 90 SER A O 1
ATOM 712 N N . ASP A 1 91 ? 4.509 -6.699 13.442 1.00 94.06 91 ASP A N 1
ATOM 713 C CA . ASP A 1 91 ? 5.971 -6.780 13.383 1.00 94.06 91 ASP A CA 1
ATOM 714 C C . ASP A 1 91 ? 6.484 -6.857 11.939 1.00 94.06 91 ASP A C 1
ATOM 716 O O . ASP A 1 91 ? 7.643 -6.547 11.665 1.00 94.06 91 ASP A O 1
ATOM 720 N N . GLU A 1 92 ? 5.621 -7.236 10.991 1.00 94.69 92 GLU A N 1
ATOM 721 C CA . GLU A 1 92 ? 5.978 -7.228 9.583 1.00 94.69 92 GLU A CA 1
ATOM 722 C C . GLU A 1 92 ? 6.062 -5.794 9.060 1.00 94.69 92 GLU A C 1
ATOM 724 O O . GLU A 1 92 ? 5.086 -5.039 9.029 1.00 94.69 92 GLU A O 1
ATOM 729 N N . THR A 1 93 ? 7.238 -5.433 8.567 1.00 92.31 93 THR A N 1
ATOM 730 C CA . THR A 1 93 ? 7.474 -4.155 7.911 1.00 92.31 93 THR A CA 1
ATOM 731 C C . THR A 1 93 ? 6.996 -4.171 6.463 1.00 92.31 93 THR A C 1
ATOM 733 O O . THR A 1 93 ? 7.083 -5.160 5.733 1.00 92.31 93 THR A O 1
ATOM 736 N N . LEU A 1 94 ? 6.611 -2.997 5.983 1.00 91.06 94 LEU A N 1
ATOM 737 C CA . LEU A 1 94 ? 6.326 -2.737 4.579 1.00 91.06 94 LEU A CA 1
ATOM 738 C C . LEU A 1 94 ? 7.439 -3.202 3.616 1.00 91.06 94 LEU A C 1
ATOM 740 O O . LEU A 1 94 ? 7.174 -3.701 2.519 1.00 91.06 94 LEU A O 1
ATOM 744 N N . ARG A 1 95 ? 8.707 -3.060 4.023 1.00 90.25 95 ARG A N 1
ATOM 745 C CA . ARG A 1 95 ? 9.855 -3.540 3.242 1.00 90.25 95 ARG A CA 1
ATOM 746 C C . ARG A 1 95 ? 9.828 -5.062 3.101 1.00 90.25 95 ARG A C 1
ATOM 748 O O . ARG A 1 95 ? 10.051 -5.549 1.991 1.00 90.25 95 ARG A O 1
ATOM 755 N N . GLN A 1 96 ? 9.546 -5.785 4.185 1.00 92.75 96 GLN A N 1
ATOM 756 C CA . GLN A 1 96 ? 9.427 -7.245 4.178 1.00 92.75 96 GLN A CA 1
ATOM 757 C C . GLN A 1 96 ? 8.260 -7.684 3.290 1.00 92.75 96 GLN A C 1
ATOM 759 O O . GLN A 1 96 ? 8.468 -8.489 2.383 1.00 92.75 96 GLN A O 1
ATOM 764 N N . MET A 1 97 ? 7.085 -7.053 3.413 1.00 92.44 97 MET A N 1
ATOM 765 C CA . MET A 1 97 ? 5.936 -7.348 2.542 1.00 92.44 97 MET A CA 1
ATOM 766 C C . MET A 1 97 ? 6.304 -7.290 1.052 1.00 92.44 97 MET A C 1
ATOM 768 O O . MET A 1 97 ? 5.942 -8.176 0.270 1.00 92.44 97 MET A O 1
ATOM 772 N N . ARG A 1 98 ? 7.064 -6.265 0.648 1.00 92.12 98 ARG A N 1
ATOM 773 C CA . ARG A 1 98 ? 7.483 -6.089 -0.749 1.00 92.12 98 ARG A CA 1
ATOM 774 C C . ARG A 1 98 ? 8.617 -7.008 -1.178 1.00 92.12 98 ARG A C 1
ATOM 776 O O . ARG A 1 98 ? 8.618 -7.472 -2.312 1.00 92.12 98 ARG A O 1
ATOM 783 N N . ARG A 1 99 ? 9.630 -7.231 -0.343 1.00 89.88 99 ARG A N 1
ATOM 784 C CA . ARG A 1 99 ? 10.858 -7.923 -0.780 1.00 89.88 99 ARG A CA 1
ATOM 785 C C . ARG A 1 99 ? 10.863 -9.413 -0.469 1.00 89.88 99 ARG A C 1
ATOM 787 O O . ARG A 1 99 ? 11.502 -10.165 -1.197 1.00 89.88 99 ARG A O 1
ATOM 794 N N . GLU A 1 100 ? 10.149 -9.825 0.567 1.00 92.50 100 GLU A N 1
ATOM 795 C CA . GLU A 1 100 ? 10.253 -11.165 1.152 1.00 92.50 100 GLU A CA 1
ATOM 796 C C . GLU A 1 100 ? 8.997 -12.008 0.930 1.00 92.50 100 GLU A C 1
ATOM 798 O O . GLU A 1 100 ? 9.026 -13.222 1.125 1.00 92.50 100 GLU A O 1
ATOM 803 N N . SER A 1 101 ? 7.907 -11.420 0.426 1.00 90.75 101 SER A N 1
ATOM 804 C CA . SER A 1 101 ? 6.760 -12.218 -0.011 1.00 90.75 101 SER A CA 1
ATOM 805 C C . SER A 1 101 ? 7.160 -13.192 -1.121 1.00 90.75 101 SER A C 1
ATOM 807 O O . SER A 1 101 ? 7.860 -12.839 -2.073 1.00 90.75 101 SER A O 1
ATOM 809 N N . ALA A 1 102 ? 6.677 -14.433 -1.025 1.00 91.75 102 ALA A N 1
ATOM 810 C CA . ALA A 1 102 ? 7.083 -15.529 -1.907 1.00 91.75 102 ALA A CA 1
ATOM 811 C C . ALA A 1 102 ? 6.916 -15.207 -3.405 1.00 91.75 102 ALA A C 1
ATOM 813 O O . ALA A 1 102 ? 7.756 -15.591 -4.220 1.00 91.75 102 ALA A O 1
ATOM 814 N N . ALA A 1 103 ? 5.860 -14.473 -3.775 1.00 89.50 103 ALA A N 1
ATOM 815 C CA . ALA A 1 103 ? 5.633 -14.026 -5.149 1.00 89.50 103 ALA A CA 1
ATOM 816 C C . ALA A 1 103 ? 6.720 -13.050 -5.631 1.00 89.50 103 ALA A C 1
ATOM 818 O O . ALA A 1 103 ? 7.272 -13.226 -6.718 1.00 89.50 103 ALA A O 1
ATOM 819 N N . ASN A 1 104 ? 7.078 -12.063 -4.806 1.00 92.69 104 ASN A N 1
ATOM 820 C CA . ASN A 1 104 ? 8.140 -11.116 -5.125 1.00 92.69 104 ASN A CA 1
ATOM 821 C C . ASN A 1 104 ? 9.508 -11.802 -5.152 1.00 92.69 104 ASN A C 1
ATOM 823 O O . ASN A 1 104 ? 10.252 -11.610 -6.105 1.00 92.69 104 ASN A O 1
ATOM 827 N N . VAL A 1 105 ? 9.824 -12.659 -4.177 1.00 94.44 105 VAL A N 1
ATOM 828 C CA . VAL A 1 105 ? 11.085 -13.422 -4.161 1.00 94.44 105 VAL A CA 1
ATOM 829 C C . VAL A 1 105 ? 11.238 -14.253 -5.434 1.00 94.44 105 VAL A C 1
ATOM 831 O O . VAL A 1 105 ? 12.302 -14.232 -6.053 1.00 94.44 105 VAL A O 1
ATOM 834 N N . ARG A 1 106 ? 10.175 -14.945 -5.866 1.00 93.88 106 ARG A N 1
ATOM 835 C CA . ARG A 1 106 ? 10.174 -15.724 -7.111 1.00 93.88 106 ARG A CA 1
ATOM 836 C C . ARG A 1 106 ? 10.483 -14.850 -8.325 1.00 93.88 106 ARG A C 1
ATOM 838 O O . ARG A 1 106 ? 11.320 -15.236 -9.130 1.00 93.88 106 ARG A O 1
ATOM 845 N N . HIS A 1 107 ? 9.849 -13.680 -8.430 1.00 91.38 107 HIS A N 1
ATOM 846 C CA . HIS A 1 107 ? 10.092 -12.738 -9.526 1.00 91.38 107 HIS A CA 1
ATOM 847 C C . HIS A 1 107 ? 11.519 -12.185 -9.508 1.00 91.38 107 HIS A C 1
ATOM 849 O O . HIS A 1 107 ? 12.226 -12.239 -10.509 1.00 91.38 107 HIS A O 1
ATOM 855 N N . LEU A 1 108 ? 11.972 -11.700 -8.351 1.00 93.06 108 LEU A N 1
ATOM 856 C CA . LEU A 1 108 ? 13.280 -11.067 -8.195 1.00 93.06 108 LEU A CA 1
ATOM 857 C C . LEU A 1 108 ? 14.438 -12.031 -8.446 1.00 93.06 108 LEU A C 1
ATOM 859 O O . LEU A 1 108 ? 15.442 -11.621 -9.018 1.00 93.06 108 LEU A O 1
ATOM 863 N N . ARG A 1 109 ? 14.297 -13.312 -8.082 1.00 94.94 109 ARG A N 1
ATOM 864 C CA . ARG A 1 109 ? 15.318 -14.343 -8.337 1.00 94.94 109 ARG A CA 1
ATOM 865 C C . ARG A 1 109 ? 15.641 -14.537 -9.819 1.00 94.94 109 ARG A C 1
ATOM 867 O O . ARG A 1 109 ? 16.688 -15.091 -10.127 1.00 94.94 109 ARG A O 1
ATOM 874 N N . MET A 1 110 ? 14.774 -14.082 -10.721 1.00 94.31 110 MET A N 1
ATOM 875 C CA . MET A 1 110 ? 15.013 -14.174 -12.158 1.00 94.31 110 MET A CA 1
ATOM 876 C C . MET A 1 110 ? 15.946 -13.071 -12.692 1.00 94.31 110 MET A C 1
ATOM 878 O O . MET A 1 110 ? 16.380 -13.150 -13.837 1.00 94.31 110 MET A O 1
ATOM 882 N N . PHE A 1 111 ? 16.250 -12.037 -11.900 1.00 96.50 111 PHE A N 1
ATOM 883 C CA . PHE A 1 111 ? 17.073 -10.907 -12.335 1.00 96.50 111 PHE A CA 1
ATOM 884 C C . PHE A 1 111 ? 18.535 -11.051 -11.897 1.00 96.50 111 PHE A C 1
ATOM 886 O O . PHE A 1 111 ? 18.804 -11.481 -10.772 1.00 96.50 111 PHE A O 1
ATOM 893 N N . PRO A 1 112 ? 19.500 -10.592 -12.717 1.00 95.81 112 PRO A N 1
ATOM 894 C CA . PRO A 1 112 ? 20.890 -10.485 -12.292 1.00 95.81 112 PRO A CA 1
ATOM 895 C C . PRO A 1 112 ? 21.041 -9.600 -11.047 1.00 95.81 112 PRO A C 1
ATOM 897 O O . PRO A 1 112 ? 20.464 -8.512 -10.966 1.00 95.81 112 PRO A O 1
ATOM 900 N N . LYS A 1 113 ? 21.891 -10.017 -10.099 1.00 95.69 113 LYS A N 1
ATOM 901 C CA . LYS A 1 113 ? 22.122 -9.291 -8.834 1.00 95.69 113 LYS A CA 1
ATOM 902 C C . LYS A 1 113 ? 22.511 -7.825 -9.055 1.00 95.69 113 LYS A C 1
ATOM 904 O O . LYS A 1 113 ? 22.010 -6.955 -8.351 1.00 95.69 113 LYS A O 1
ATOM 909 N N . ALA A 1 114 ? 23.353 -7.539 -10.050 1.00 96.31 114 ALA A N 1
ATOM 910 C CA . ALA A 1 114 ? 23.768 -6.174 -10.383 1.00 96.31 114 ALA A CA 1
ATOM 911 C C . ALA A 1 114 ? 22.585 -5.270 -10.785 1.00 96.31 114 ALA A C 1
ATOM 913 O O . ALA A 1 114 ? 22.551 -4.100 -10.407 1.00 96.31 114 ALA A O 1
ATOM 914 N N . VAL A 1 115 ? 21.591 -5.819 -11.493 1.00 96.31 115 VAL A N 1
ATOM 915 C CA . VAL A 1 115 ? 20.368 -5.092 -11.867 1.00 96.31 115 VAL A CA 1
ATOM 916 C C . VAL A 1 115 ? 19.526 -4.805 -10.632 1.00 96.31 115 VAL A C 1
ATOM 918 O O . VAL A 1 115 ? 19.086 -3.676 -10.457 1.00 96.31 115 VAL A O 1
ATOM 921 N N . LEU A 1 116 ? 19.354 -5.785 -9.740 1.00 95.44 116 LEU A N 1
ATOM 922 C CA . LEU A 1 116 ? 18.604 -5.590 -8.496 1.00 95.44 116 LEU A CA 1
ATOM 923 C C . LEU A 1 116 ? 19.262 -4.563 -7.568 1.00 95.44 116 LEU A C 1
ATOM 925 O O . LEU A 1 116 ? 18.564 -3.742 -6.980 1.00 95.44 116 LEU A O 1
ATOM 929 N N . LEU A 1 117 ? 20.593 -4.579 -7.449 1.00 95.19 117 LEU A N 1
ATOM 930 C CA . LEU A 1 117 ? 21.331 -3.601 -6.644 1.00 95.19 117 LEU A CA 1
ATOM 931 C C . LEU A 1 117 ? 21.100 -2.173 -7.147 1.00 95.19 117 LEU A C 1
ATOM 933 O O . LEU A 1 117 ? 20.833 -1.285 -6.343 1.00 95.19 117 LEU A O 1
ATOM 937 N N . ARG A 1 118 ? 21.121 -1.967 -8.470 1.00 95.38 118 ARG A N 1
ATOM 938 C CA . ARG A 1 118 ? 20.759 -0.677 -9.073 1.00 95.38 118 ARG A CA 1
ATOM 939 C C . ARG A 1 118 ? 19.277 -0.369 -8.891 1.00 95.38 118 ARG A C 1
ATOM 941 O O . ARG A 1 118 ? 18.937 0.736 -8.511 1.00 95.38 118 ARG A O 1
ATOM 948 N N . TRP A 1 119 ? 18.388 -1.336 -9.100 1.00 95.50 119 TRP A N 1
ATOM 949 C CA . TRP A 1 119 ? 16.946 -1.136 -8.954 1.00 95.50 119 TRP A CA 1
ATOM 950 C C . TRP A 1 119 ? 16.534 -0.741 -7.538 1.00 95.50 119 TRP A C 1
ATOM 952 O O . TRP A 1 119 ? 15.531 -0.058 -7.373 1.00 95.50 119 TRP A O 1
ATOM 962 N N . TYR A 1 120 ? 17.271 -1.158 -6.510 1.00 92.75 120 TYR A N 1
ATOM 963 C CA . TYR A 1 120 ? 16.993 -0.802 -5.118 1.00 92.75 120 TYR A CA 1
ATOM 964 C C . TYR A 1 120 ? 17.863 0.326 -4.573 1.00 92.75 120 TYR A C 1
ATOM 966 O O . TYR A 1 120 ? 17.705 0.660 -3.398 1.00 92.75 120 TYR A O 1
ATOM 974 N N . SER A 1 121 ? 18.739 0.917 -5.388 1.00 93.38 121 SER A N 1
ATOM 975 C CA . SER A 1 121 ? 19.496 2.089 -4.967 1.00 93.38 121 SER A CA 1
ATOM 976 C C . SER A 1 121 ? 18.580 3.307 -4.828 1.00 93.38 121 SER A C 1
ATOM 978 O O . SER A 1 121 ? 17.520 3.407 -5.462 1.00 93.38 121 SER A O 1
ATOM 980 N N . GLU A 1 122 ? 19.012 4.251 -3.997 1.00 87.62 122 GLU A N 1
ATOM 981 C CA . GLU A 1 122 ? 18.364 5.558 -3.839 1.00 87.62 122 GLU A CA 1
ATOM 982 C C . GLU A 1 122 ? 18.487 6.409 -5.107 1.00 87.62 122 GLU A C 1
ATOM 984 O O . GLU A 1 122 ? 17.602 7.198 -5.412 1.00 87.62 122 GLU A O 1
ATOM 989 N N . SER A 1 123 ? 19.539 6.181 -5.898 1.00 90.88 123 SER A N 1
ATOM 990 C CA . SER A 1 123 ? 19.768 6.845 -7.184 1.00 90.88 123 SER A CA 1
ATOM 991 C C . SER A 1 123 ? 18.886 6.333 -8.326 1.00 90.88 123 SER A C 1
ATOM 993 O O . SER A 1 123 ? 18.892 6.913 -9.410 1.00 90.88 123 SER A O 1
ATOM 995 N N . CYS A 1 124 ? 18.146 5.237 -8.131 1.00 92.44 124 CYS A N 1
ATOM 996 C CA . CYS A 1 124 ? 17.245 4.727 -9.155 1.00 92.44 124 CYS A CA 1
ATOM 997 C C . CYS A 1 124 ? 16.021 5.650 -9.284 1.00 92.44 124 CYS A C 1
ATOM 999 O O . CYS A 1 124 ? 15.344 5.874 -8.275 1.00 92.44 124 CYS A O 1
ATOM 1001 N N . PRO A 1 125 ? 15.703 6.155 -10.494 1.00 91.38 125 PRO A N 1
ATOM 1002 C CA . PRO A 1 125 ? 14.603 7.090 -10.693 1.00 91.38 125 PRO A CA 1
ATOM 1003 C C . PRO A 1 125 ? 13.245 6.573 -10.211 1.00 91.38 125 PRO A C 1
ATOM 1005 O O . PRO A 1 125 ? 12.941 5.377 -10.259 1.00 91.38 125 PRO A O 1
ATOM 1008 N N . GLY A 1 126 ? 12.401 7.514 -9.793 1.00 92.81 126 GLY A N 1
ATOM 1009 C CA . GLY A 1 126 ? 11.074 7.235 -9.258 1.00 92.81 126 GLY A CA 1
ATOM 1010 C C . GLY A 1 126 ? 11.099 6.707 -7.827 1.00 92.81 126 GLY A C 1
ATOM 1011 O O . GLY A 1 126 ? 12.128 6.322 -7.279 1.00 92.81 126 GLY A O 1
ATOM 1012 N N . THR A 1 127 ? 9.931 6.682 -7.202 1.00 93.06 127 THR A N 1
ATOM 1013 C CA . THR A 1 127 ? 9.766 6.287 -5.808 1.00 93.06 127 THR A CA 1
ATOM 1014 C C . THR A 1 127 ? 9.207 4.877 -5.674 1.00 93.06 127 THR A C 1
ATOM 1016 O O . THR A 1 127 ? 8.363 4.439 -6.453 1.00 93.06 127 THR A O 1
ATOM 1019 N N . SER A 1 128 ? 9.668 4.164 -4.647 1.00 91.81 128 SER A N 1
ATOM 1020 C CA . SER A 1 128 ? 9.058 2.915 -4.168 1.00 91.81 128 SER A CA 1
ATOM 1021 C C . SER A 1 128 ? 8.235 3.127 -2.891 1.00 91.81 128 SER A C 1
ATOM 1023 O O . SER A 1 128 ? 7.812 2.159 -2.257 1.00 91.81 128 SER A O 1
ATOM 1025 N N . SER A 1 129 ? 7.992 4.391 -2.513 1.00 90.94 129 SER A N 1
ATOM 1026 C CA . SER A 1 129 ? 7.153 4.746 -1.371 1.00 90.94 129 SER A CA 1
ATOM 1027 C C . SER A 1 129 ? 5.749 4.181 -1.554 1.00 90.94 129 SER A C 1
ATOM 1029 O O . SER A 1 129 ? 5.027 4.541 -2.482 1.00 90.94 129 SER A O 1
ATOM 1031 N N . MET A 1 130 ? 5.353 3.295 -0.641 1.00 90.31 130 MET A N 1
ATOM 1032 C CA . MET A 1 130 ? 4.026 2.679 -0.645 1.00 90.31 130 MET A CA 1
ATOM 1033 C C . MET A 1 130 ? 2.917 3.695 -0.439 1.00 90.31 130 MET A C 1
ATOM 1035 O O . MET A 1 130 ? 1.859 3.553 -1.040 1.00 90.31 130 MET A O 1
ATOM 1039 N N . LYS A 1 131 ? 3.183 4.741 0.347 1.00 90.06 131 LYS A N 1
ATOM 1040 C CA . LYS A 1 131 ? 2.272 5.869 0.504 1.00 90.06 131 LYS A CA 1
ATOM 1041 C C . LYS A 1 131 ? 2.010 6.525 -0.846 1.00 90.06 131 LYS A C 1
ATOM 1043 O O . LYS A 1 131 ? 0.868 6.581 -1.273 1.00 90.06 131 LYS A O 1
ATOM 1048 N N . VAL A 1 132 ? 3.061 6.922 -1.568 1.00 90.25 132 VAL A N 1
ATOM 1049 C CA . VAL A 1 132 ? 2.910 7.544 -2.895 1.00 90.25 132 VAL A CA 1
ATOM 1050 C C . VAL A 1 132 ? 2.214 6.604 -3.882 1.00 90.25 132 VAL A C 1
ATOM 1052 O O . VAL A 1 132 ? 1.305 7.026 -4.588 1.00 90.25 132 VAL A O 1
ATOM 1055 N N . LEU A 1 133 ? 2.597 5.324 -3.905 1.00 92.25 133 LEU A N 1
ATOM 1056 C CA . LEU A 1 133 ? 1.985 4.325 -4.785 1.00 92.25 133 LEU A CA 1
ATOM 1057 C C . LEU A 1 133 ? 0.498 4.103 -4.488 1.00 92.25 133 LEU A C 1
ATOM 1059 O O . LEU A 1 133 ? -0.283 3.935 -5.420 1.00 92.25 133 LEU A O 1
ATOM 1063 N N . PHE A 1 134 ? 0.098 4.127 -3.217 1.00 91.88 134 PHE A N 1
ATOM 1064 C CA . PHE A 1 134 ? -1.306 4.020 -2.829 1.00 91.88 134 PHE A CA 1
ATOM 1065 C C . PHE A 1 134 ? -2.088 5.286 -3.200 1.00 91.88 134 PHE A C 1
ATOM 1067 O O . PHE A 1 134 ? -3.196 5.196 -3.725 1.00 91.88 134 PHE A O 1
ATOM 1074 N N . MET A 1 135 ? -1.483 6.464 -3.020 1.00 87.94 135 MET A N 1
ATOM 1075 C CA . MET A 1 135 ? -2.084 7.757 -3.373 1.00 87.94 135 MET A CA 1
ATOM 1076 C C . MET A 1 135 ? -2.351 7.917 -4.877 1.00 87.94 135 MET A C 1
ATOM 1078 O O . MET A 1 135 ? -3.163 8.752 -5.266 1.00 87.94 135 MET A O 1
ATOM 1082 N N . LEU A 1 136 ? -1.773 7.072 -5.740 1.00 87.12 136 LEU A N 1
ATOM 1083 C CA . LEU A 1 136 ? -2.166 7.000 -7.154 1.00 87.12 136 LEU A CA 1
ATOM 1084 C C . LEU A 1 136 ? -3.642 6.612 -7.349 1.00 87.12 136 LEU A C 1
ATOM 1086 O O . LEU A 1 136 ? -4.196 6.829 -8.429 1.00 87.12 136 LEU A O 1
ATOM 1090 N N . GLY A 1 137 ? -4.267 6.013 -6.332 1.00 85.69 137 GLY A N 1
ATOM 1091 C CA . GLY A 1 137 ? -5.690 5.703 -6.329 1.00 85.69 137 GLY A CA 1
ATOM 1092 C C . GLY A 1 137 ? -6.605 6.848 -5.911 1.00 85.69 137 GLY A C 1
ATOM 1093 O O . GLY A 1 137 ? -7.826 6.717 -5.970 1.00 85.69 137 GLY A O 1
ATOM 1094 N N . GLU A 1 138 ? -6.050 7.991 -5.529 1.00 82.56 138 GLU A N 1
ATOM 1095 C CA . GLU A 1 138 ? -6.844 9.191 -5.290 1.00 82.56 138 GLU A CA 1
ATOM 1096 C C . GLU A 1 138 ? -7.253 9.894 -6.596 1.00 82.56 138 GLU A C 1
ATOM 1098 O O . GLU A 1 138 ? -8.268 10.588 -6.649 1.00 82.56 138 GLU A O 1
ATOM 1103 N N . ASP A 1 139 ? -6.483 9.691 -7.666 1.00 73.81 139 ASP A N 1
ATOM 1104 C CA . ASP A 1 139 ? -6.616 10.437 -8.913 1.00 73.81 139 ASP A CA 1
ATOM 1105 C C . ASP A 1 139 ? -7.906 10.109 -9.696 1.00 73.81 139 ASP A C 1
ATOM 1107 O O . ASP A 1 139 ? -8.240 8.950 -9.987 1.00 73.81 139 ASP A O 1
ATOM 1111 N N . ALA A 1 140 ? -8.632 11.164 -10.071 1.00 56.81 140 ALA A N 1
ATOM 1112 C CA . ALA A 1 140 ? -9.900 11.093 -10.782 1.00 56.81 140 ALA A CA 1
ATOM 1113 C C . ALA A 1 140 ? -9.656 10.877 -12.285 1.00 56.81 140 ALA A C 1
ATOM 1115 O O . ALA A 1 140 ? -9.382 11.815 -13.026 1.00 56.81 140 ALA A O 1
ATOM 1116 N N . GLY A 1 141 ? -9.795 9.630 -12.737 1.00 62.56 141 GLY A N 1
ATOM 1117 C CA . GLY A 1 141 ? -9.507 9.214 -14.121 1.00 62.56 141 GLY A CA 1
ATOM 1118 C C . GLY A 1 141 ? -8.571 8.008 -14.207 1.00 62.56 141 GLY A C 1
ATOM 1119 O O . GLY A 1 141 ? -8.338 7.469 -15.283 1.00 62.56 141 GLY A O 1
ATOM 1120 N N . SER A 1 142 ? -8.062 7.553 -13.063 1.00 72.94 142 SER A N 1
ATOM 1121 C CA . SER A 1 142 ? -7.258 6.343 -12.946 1.00 72.94 142 SER A CA 1
ATOM 1122 C C . SER A 1 142 ? -8.124 5.080 -12.895 1.00 72.94 142 SER A C 1
ATOM 1124 O O . SER A 1 142 ? -9.106 5.027 -12.156 1.00 72.94 142 SER A O 1
ATOM 1126 N N . CYS A 1 143 ? -7.699 4.003 -13.561 1.00 74.50 143 CYS A N 1
ATOM 1127 C CA . CYS A 1 143 ? -8.227 2.655 -13.296 1.00 74.50 143 CYS A CA 1
ATOM 1128 C C . CYS A 1 143 ? -7.849 2.125 -11.897 1.00 74.50 143 CYS A C 1
ATOM 1130 O O . CYS A 1 143 ? -8.336 1.080 -11.482 1.00 74.50 143 CYS A O 1
ATOM 1132 N N . LEU A 1 144 ? -6.989 2.845 -11.167 1.00 81.75 144 LEU A N 1
ATOM 1133 C CA . LEU A 1 144 ? -6.615 2.583 -9.775 1.00 81.75 144 LEU A CA 1
ATOM 1134 C C . LEU A 1 144 ? -7.424 3.419 -8.781 1.00 81.75 144 LEU A C 1
ATOM 1136 O O . LEU A 1 144 ? -7.058 3.478 -7.613 1.00 81.75 144 LEU A O 1
ATOM 1140 N N . ARG A 1 145 ? -8.465 4.122 -9.236 1.00 82.50 145 ARG A N 1
ATOM 1141 C CA . ARG A 1 145 ? -9.248 5.025 -8.395 1.00 82.50 145 ARG A CA 1
ATOM 1142 C C . ARG A 1 145 ? -9.966 4.259 -7.276 1.00 82.50 145 ARG A C 1
ATOM 1144 O O . ARG A 1 145 ? -10.572 3.222 -7.524 1.00 82.50 145 ARG A O 1
ATOM 1151 N N . ILE A 1 146 ? -9.911 4.795 -6.059 1.00 82.75 146 ILE A N 1
ATOM 1152 C CA . ILE A 1 146 ? -10.624 4.285 -4.872 1.00 82.75 146 ILE A CA 1
ATOM 1153 C C . ILE A 1 146 ? -12.015 4.940 -4.764 1.00 82.75 146 ILE A C 1
ATOM 1155 O O . ILE A 1 146 ? -12.984 4.336 -4.325 1.00 82.75 146 ILE A O 1
ATOM 1159 N N . VAL A 1 147 ? -12.147 6.197 -5.198 1.00 68.12 147 VAL A N 1
ATOM 1160 C CA . VAL A 1 147 ? -13.392 6.971 -5.078 1.00 68.12 147 VAL A CA 1
ATOM 1161 C C . VAL A 1 147 ? -14.297 6.740 -6.295 1.00 68.12 147 VAL A C 1
ATOM 1163 O O . VAL A 1 147 ? -14.034 7.285 -7.356 1.00 68.12 147 VAL A O 1
ATOM 1166 N N . GLY A 1 148 ? -15.396 5.997 -6.182 1.00 58.09 148 GLY A N 1
ATOM 1167 C CA . GLY A 1 148 ? -16.379 5.882 -7.270 1.00 58.09 148 GLY A CA 1
ATOM 1168 C C . GLY A 1 148 ? -17.762 5.453 -6.786 1.00 58.09 148 GLY A C 1
ATOM 1169 O O . GLY A 1 148 ? -17.862 4.672 -5.844 1.00 58.09 148 GLY A O 1
ATOM 1170 N N . ASN A 1 149 ? -18.820 5.956 -7.435 1.00 50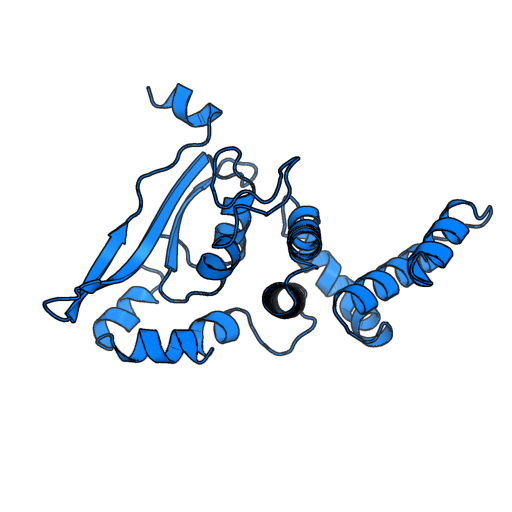.09 149 ASN A N 1
ATOM 1171 C CA . ASN A 1 149 ? -20.219 5.585 -7.151 1.00 50.09 149 ASN A CA 1
ATOM 1172 C C . ASN A 1 149 ? -20.527 4.115 -7.501 1.00 50.09 149 ASN A C 1
ATOM 1174 O O . ASN A 1 149 ? -21.504 3.564 -7.011 1.00 50.09 149 ASN A O 1
ATOM 1178 N N . GLU A 1 150 ? -19.677 3.471 -8.307 1.00 55.12 150 GLU A N 1
ATOM 1179 C CA . GLU A 1 150 ? -19.784 2.055 -8.696 1.00 55.12 150 GLU A CA 1
ATOM 1180 C C . GLU A 1 150 ? -18.846 1.129 -7.889 1.00 55.12 150 GLU A C 1
ATOM 1182 O O . GLU A 1 150 ? -18.674 -0.044 -8.226 1.00 55.12 150 GLU A O 1
ATOM 1187 N N . GLY A 1 151 ? -18.219 1.654 -6.828 1.00 54.19 151 GLY A N 1
ATOM 1188 C CA . GLY A 1 151 ? -17.253 0.931 -5.999 1.00 54.19 151 GLY A CA 1
ATOM 1189 C C . GLY A 1 151 ? -15.914 0.645 -6.694 1.00 54.19 151 GLY A C 1
ATOM 1190 O O . GLY A 1 151 ? -15.660 1.044 -7.831 1.00 54.19 151 GLY A O 1
ATOM 1191 N N . ASN A 1 152 ? -15.043 -0.097 -6.008 1.00 61.84 152 ASN A N 1
ATOM 1192 C CA . ASN A 1 152 ? -13.707 -0.504 -6.469 1.00 61.84 152 ASN A CA 1
ATOM 1193 C C . ASN A 1 152 ? -13.731 -1.576 -7.585 1.00 61.84 152 ASN A C 1
ATOM 1195 O O . ASN A 1 152 ? -12.731 -2.253 -7.824 1.00 61.84 152 ASN A O 1
ATOM 1199 N N . ARG A 1 153 ? -14.859 -1.762 -8.291 1.00 61.84 153 ARG A N 1
ATOM 1200 C CA . ARG A 1 153 ? -15.096 -2.883 -9.225 1.00 61.84 153 ARG A CA 1
ATOM 1201 C C . ARG A 1 153 ? -14.008 -3.030 -10.298 1.00 61.84 153 ARG A C 1
ATOM 1203 O O . ARG A 1 153 ? -13.695 -4.149 -10.710 1.00 61.84 153 ARG A O 1
ATOM 1210 N N . TYR A 1 154 ? -13.421 -1.912 -10.723 1.00 63.09 154 TYR A N 1
ATOM 1211 C CA . TYR A 1 154 ? -12.389 -1.859 -11.763 1.00 63.09 154 TYR A CA 1
ATOM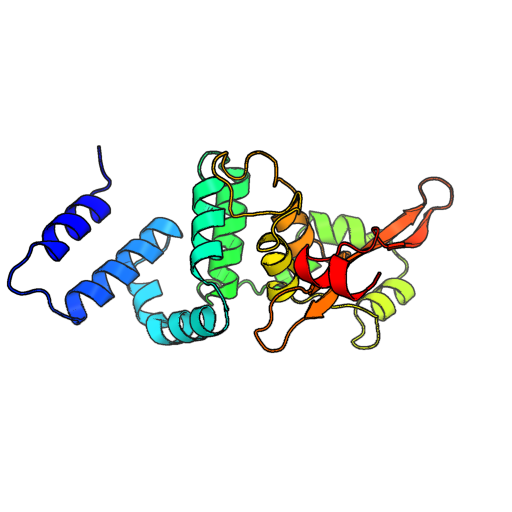 1212 C C . TYR A 1 154 ? -10.961 -1.737 -11.221 1.00 63.09 154 TYR A C 1
ATOM 1214 O O . TYR A 1 154 ? -10.004 -2.004 -11.948 1.00 63.09 154 TYR A O 1
ATOM 1222 N N . ASN A 1 155 ? -10.794 -1.396 -9.945 1.00 73.25 155 ASN A N 1
ATOM 1223 C CA . ASN A 1 155 ? -9.485 -1.218 -9.337 1.00 73.25 155 ASN A CA 1
ATOM 1224 C C . ASN A 1 155 ? -9.057 -2.507 -8.625 1.00 73.25 155 ASN A C 1
ATOM 1226 O O . ASN A 1 155 ? -9.167 -2.695 -7.415 1.00 73.25 155 ASN A O 1
ATOM 1230 N N . LYS A 1 156 ? -8.542 -3.425 -9.446 1.00 65.44 156 LYS A N 1
ATOM 1231 C CA . LYS A 1 156 ? -7.975 -4.706 -8.998 1.00 65.44 156 LYS A CA 1
ATOM 1232 C C . LYS A 1 156 ? -6.450 -4.689 -8.886 1.00 65.44 156 LYS A C 1
ATOM 1234 O O . LYS A 1 156 ? -5.856 -5.667 -8.441 1.00 65.44 156 LYS A O 1
ATOM 1239 N N . ALA A 1 157 ? -5.805 -3.604 -9.315 1.00 81.88 157 ALA A N 1
ATOM 1240 C CA . ALA A 1 157 ? -4.356 -3.558 -9.496 1.00 81.88 157 ALA A CA 1
ATOM 1241 C C . ALA A 1 157 ? -3.618 -2.662 -8.491 1.00 81.88 157 ALA A C 1
ATOM 1243 O O . ALA A 1 157 ? -2.409 -2.836 -8.337 1.00 81.88 157 ALA A O 1
ATOM 1244 N N . LEU A 1 158 ? -4.298 -1.742 -7.785 1.00 90.31 158 LEU A N 1
ATOM 1245 C CA . LEU A 1 158 ? -3.629 -0.769 -6.909 1.00 90.31 158 LEU A CA 1
ATOM 1246 C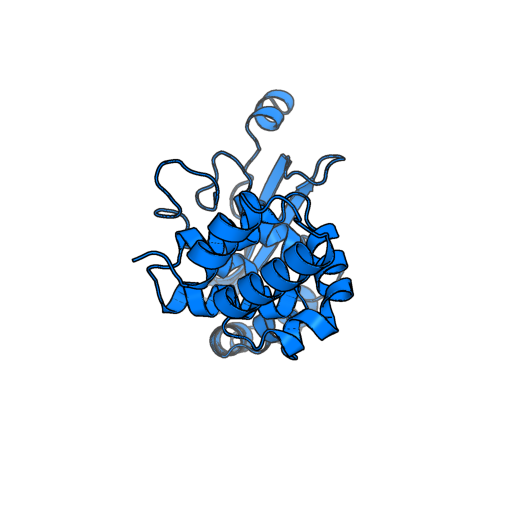 C . LEU A 1 158 ? -2.759 -1.455 -5.855 1.00 90.31 158 LEU A C 1
ATOM 1248 O O . LEU A 1 158 ? -1.563 -1.180 -5.773 1.00 90.31 158 LEU A O 1
ATOM 1252 N N . MET A 1 159 ? -3.323 -2.406 -5.105 1.00 91.62 159 MET A N 1
ATOM 1253 C CA . MET A 1 159 ? -2.556 -3.136 -4.091 1.00 91.62 159 MET A CA 1
ATOM 1254 C C . MET A 1 159 ? -1.414 -3.966 -4.701 1.00 91.62 159 MET A C 1
ATOM 1256 O O . MET A 1 159 ? -0.357 -4.117 -4.089 1.00 91.62 159 MET A O 1
ATOM 1260 N N . GLY A 1 160 ? -1.579 -4.439 -5.941 1.00 89.94 160 GLY A N 1
ATOM 1261 C CA . GLY A 1 160 ? -0.506 -5.068 -6.710 1.00 89.94 160 GLY A CA 1
ATOM 1262 C C . GLY A 1 160 ? 0.688 -4.128 -6.878 1.00 89.94 160 GLY A C 1
ATOM 1263 O O . GLY A 1 160 ? 1.801 -4.479 -6.498 1.00 89.94 160 GLY A O 1
ATOM 1264 N N . TYR A 1 161 ? 0.459 -2.899 -7.341 1.00 91.44 161 TYR A N 1
ATOM 1265 C CA . TYR A 1 161 ? 1.521 -1.900 -7.492 1.00 91.44 161 TYR A CA 1
ATOM 1266 C C . TYR A 1 161 ? 2.130 -1.449 -6.159 1.00 91.44 161 TYR A C 1
ATOM 1268 O O . TYR A 1 161 ? 3.337 -1.216 -6.076 1.00 91.44 161 TYR A O 1
ATOM 1276 N N . VAL A 1 162 ? 1.323 -1.373 -5.099 1.00 94.12 162 VAL A N 1
ATOM 1277 C CA . VAL A 1 162 ? 1.795 -1.034 -3.749 1.00 94.12 162 VAL A CA 1
ATOM 1278 C C . VAL A 1 162 ? 2.719 -2.120 -3.190 1.00 94.12 162 VAL A C 1
ATOM 1280 O O . VAL A 1 162 ? 3.708 -1.791 -2.533 1.00 94.12 162 VAL A O 1
ATOM 1283 N N . LEU A 1 163 ? 2.456 -3.401 -3.462 1.00 94.19 163 LEU A N 1
ATOM 1284 C CA . LEU A 1 163 ? 3.191 -4.513 -2.847 1.00 94.19 163 LEU A CA 1
ATOM 1285 C C . LEU A 1 163 ? 4.259 -5.154 -3.742 1.00 94.19 163 LEU A C 1
ATOM 1287 O O . LEU A 1 163 ? 5.112 -5.892 -3.249 1.00 94.19 163 LEU A O 1
ATOM 1291 N N . GLN A 1 164 ? 4.269 -4.887 -5.045 1.00 93.25 164 GLN A N 1
ATOM 1292 C CA . GLN A 1 164 ? 5.270 -5.441 -5.956 1.00 93.25 164 GLN A CA 1
ATOM 1293 C C . GLN A 1 164 ? 6.605 -4.701 -5.849 1.00 93.25 164 GLN A C 1
ATOM 1295 O O . GLN A 1 164 ? 6.725 -3.523 -6.171 1.00 93.25 164 GLN A O 1
ATOM 1300 N N . SER A 1 165 ? 7.670 -5.385 -5.440 1.00 92.38 165 SER A N 1
ATOM 1301 C CA . SER A 1 165 ? 9.002 -4.774 -5.268 1.00 92.38 165 SER A CA 1
ATOM 1302 C C . SER A 1 165 ? 9.673 -4.302 -6.559 1.00 92.38 165 SER A C 1
ATOM 1304 O O . SER A 1 165 ? 10.559 -3.449 -6.518 1.00 92.38 165 SER A O 1
ATOM 1306 N N . HIS A 1 166 ? 9.215 -4.804 -7.700 1.00 94.12 166 HIS A N 1
ATOM 1307 C CA . HIS A 1 166 ? 9.685 -4.428 -9.030 1.00 94.12 166 HIS A CA 1
ATOM 1308 C C . HIS A 1 166 ? 8.897 -3.257 -9.645 1.00 94.12 166 HIS A C 1
ATOM 1310 O O . HIS A 1 166 ? 9.053 -2.986 -10.832 1.00 94.12 166 HIS A O 1
ATOM 1316 N N . VAL A 1 167 ? 8.064 -2.566 -8.855 1.00 95.00 167 VAL A N 1
ATOM 1317 C CA . VAL A 1 167 ? 7.283 -1.392 -9.271 1.00 95.00 167 VAL A CA 1
ATOM 1318 C C . VAL A 1 167 ? 7.795 -0.130 -8.576 1.00 95.00 167 VAL A C 1
ATOM 1320 O O . VAL A 1 167 ? 7.955 -0.097 -7.354 1.00 95.00 167 VAL A O 1
ATOM 1323 N N . ARG A 1 168 ? 8.005 0.927 -9.354 1.00 95.38 168 ARG A N 1
ATOM 1324 C CA . ARG A 1 168 ? 8.275 2.299 -8.913 1.00 95.38 168 ARG A CA 1
ATOM 1325 C C . ARG A 1 168 ? 7.266 3.245 -9.566 1.00 95.38 168 ARG A C 1
ATOM 1327 O O . ARG A 1 168 ? 6.623 2.880 -10.546 1.00 95.38 168 ARG A O 1
ATOM 1334 N N . ALA A 1 169 ? 7.132 4.453 -9.038 1.00 93.94 169 ALA A N 1
ATOM 1335 C CA . ALA A 1 169 ? 6.347 5.513 -9.660 1.00 93.94 169 ALA A CA 1
ATOM 1336 C C . ALA A 1 169 ? 7.203 6.757 -9.889 1.00 93.94 169 ALA A C 1
ATOM 1338 O O . ALA A 1 169 ? 7.883 7.229 -8.980 1.00 93.94 169 ALA A O 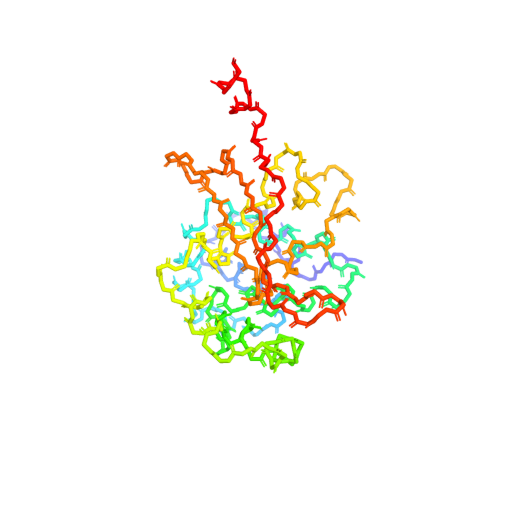1
ATOM 1339 N N . LEU A 1 170 ? 7.144 7.306 -11.093 1.00 93.88 170 LEU A N 1
ATOM 1340 C CA . LEU A 1 170 ? 7.513 8.690 -11.355 1.00 93.88 170 LEU A CA 1
ATOM 1341 C C . LEU A 1 170 ? 6.280 9.524 -11.031 1.00 93.88 170 LEU A C 1
ATOM 1343 O O . LEU A 1 170 ? 5.209 9.235 -11.558 1.00 93.88 170 LEU A O 1
ATOM 1347 N N . VAL A 1 171 ? 6.405 10.502 -10.140 1.00 92.19 171 VAL A N 1
ATOM 1348 C CA . VAL A 1 171 ? 5.283 11.354 -9.737 1.00 92.19 171 VAL A CA 1
ATOM 1349 C C . VAL A 1 171 ? 5.705 12.811 -9.701 1.00 92.19 171 VAL A C 1
ATOM 1351 O O . VAL A 1 171 ? 6.811 13.132 -9.270 1.00 92.19 171 VAL A O 1
ATOM 1354 N N . VAL A 1 172 ? 4.791 13.675 -10.116 1.00 90.88 172 VAL A N 1
ATOM 1355 C CA . VAL A 1 172 ? 4.825 15.109 -9.847 1.00 90.88 172 VAL A CA 1
ATOM 1356 C C . VAL A 1 172 ? 3.728 15.373 -8.829 1.00 90.88 172 VAL A C 1
ATOM 1358 O O . VAL A 1 172 ? 2.577 14.994 -9.057 1.00 90.88 172 VAL A O 1
ATOM 1361 N N . LEU A 1 173 ? 4.097 15.959 -7.694 1.00 88.88 173 LEU A N 1
ATOM 1362 C CA . LEU A 1 173 ? 3.171 16.300 -6.619 1.00 88.88 173 LEU A CA 1
ATOM 1363 C C . LEU A 1 173 ? 3.003 17.820 -6.552 1.00 88.88 173 LEU A C 1
ATOM 1365 O O . LEU A 1 173 ? 3.966 18.547 -6.790 1.00 88.88 173 LEU A O 1
ATOM 1369 N N . ASP A 1 174 ? 1.806 18.290 -6.210 1.00 87.62 174 ASP A N 1
ATOM 1370 C CA . ASP A 1 174 ? 1.596 19.692 -5.841 1.00 87.62 174 ASP A CA 1
ATOM 1371 C C . ASP A 1 174 ? 2.055 19.978 -4.398 1.00 87.62 174 ASP A C 1
ATOM 1373 O O . ASP A 1 174 ? 2.477 19.080 -3.662 1.00 87.62 174 ASP A O 1
ATOM 1377 N N . ALA A 1 175 ? 1.938 21.238 -3.967 1.00 87.56 175 ALA A N 1
ATOM 1378 C CA . ALA A 1 175 ? 2.301 21.665 -2.613 1.00 87.56 175 ALA A CA 1
ATOM 1379 C C . ALA A 1 175 ? 1.485 20.974 -1.500 1.00 87.56 175 ALA A C 1
ATOM 1381 O O . ALA A 1 175 ? 1.938 20.904 -0.360 1.00 87.56 175 ALA A O 1
ATOM 1382 N N . SER A 1 176 ? 0.301 20.442 -1.820 1.00 83.94 176 SER A N 1
ATOM 1383 C CA . SER A 1 176 ? -0.549 19.687 -0.891 1.00 83.94 176 SER A CA 1
ATOM 1384 C C . SER A 1 176 ? -0.233 18.184 -0.867 1.00 83.94 176 SER A C 1
ATOM 1386 O O . SER A 1 176 ? -0.822 17.434 -0.085 1.00 83.94 176 SER A O 1
ATOM 1388 N N . GLY A 1 177 ? 0.687 17.723 -1.721 1.00 83.12 177 GLY A N 1
ATOM 1389 C CA . GLY A 1 177 ? 1.029 16.313 -1.887 1.00 83.12 177 GLY A CA 1
ATOM 1390 C C . GLY A 1 177 ? 0.067 15.537 -2.792 1.00 83.12 177 GLY A C 1
ATOM 1391 O O . GLY A 1 177 ? 0.083 14.303 -2.777 1.00 83.12 177 GLY A O 1
ATOM 1392 N N . ARG A 1 178 ? -0.778 16.219 -3.574 1.00 84.00 178 ARG A N 1
ATOM 1393 C CA . ARG A 1 178 ? -1.651 15.595 -4.577 1.00 84.00 178 ARG A CA 1
ATOM 1394 C C . ARG A 1 178 ? -0.858 15.278 -5.840 1.00 84.00 178 ARG A C 1
ATOM 1396 O O . ARG A 1 178 ? -0.015 16.056 -6.268 1.00 84.00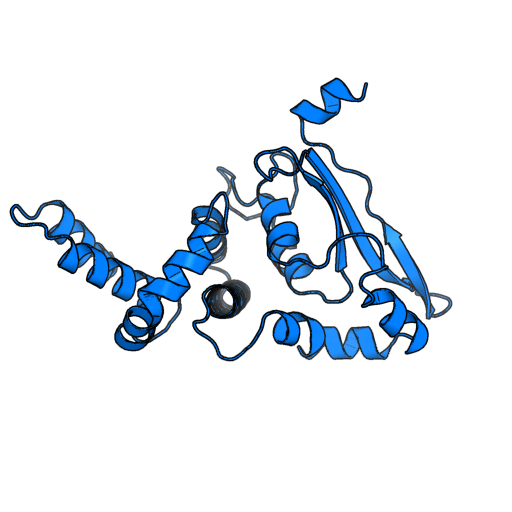 178 ARG A O 1
ATOM 1403 N N . VAL A 1 179 ? -1.162 14.145 -6.468 1.00 85.62 179 VAL A N 1
ATOM 1404 C CA . VAL A 1 179 ? -0.533 13.728 -7.728 1.00 85.62 179 VAL A CA 1
ATOM 1405 C C . VAL A 1 179 ? -1.060 14.572 -8.895 1.00 85.62 179 VAL A C 1
ATOM 1407 O O . VAL A 1 179 ? -2.247 14.518 -9.206 1.00 85.62 179 VAL A O 1
ATOM 1410 N N . LEU A 1 180 ? -0.168 15.324 -9.547 1.00 86.19 180 LEU A N 1
ATOM 1411 C CA . LEU A 1 180 ? -0.444 16.119 -10.751 1.00 86.19 180 LEU A CA 1
ATOM 1412 C C . LEU A 1 180 ? -0.174 15.337 -12.031 1.00 86.19 180 LEU A C 1
ATOM 1414 O O . LEU A 1 180 ? -0.937 15.428 -12.990 1.00 86.19 180 LEU A O 1
ATOM 1418 N N . ALA A 1 181 ? 0.908 14.563 -12.030 1.00 88.31 181 ALA A N 1
ATOM 1419 C CA . ALA A 1 181 ? 1.294 13.684 -13.118 1.00 88.31 181 ALA A CA 1
ATOM 1420 C C . ALA A 1 181 ? 1.957 12.431 -12.558 1.00 88.31 181 ALA A C 1
ATOM 1422 O O . ALA A 1 181 ? 2.616 12.474 -11.515 1.00 88.31 181 ALA A O 1
ATOM 1423 N N . ARG A 1 182 ? 1.800 11.307 -13.251 1.00 90.56 182 ARG A N 1
ATOM 1424 C CA . ARG A 1 182 ? 2.420 10.049 -12.847 1.00 90.56 182 ARG A CA 1
ATOM 1425 C C . ARG A 1 182 ? 2.721 9.131 -14.015 1.00 90.56 182 ARG A C 1
ATOM 1427 O O . ARG A 1 182 ? 1.999 9.112 -15.003 1.00 90.56 182 ARG A O 1
ATOM 1434 N N . SER A 1 183 ? 3.720 8.284 -13.829 1.00 91.38 183 SER A N 1
ATOM 1435 C CA . SER A 1 183 ? 3.925 7.074 -14.618 1.00 91.38 183 SER A CA 1
ATOM 1436 C C . SER A 1 183 ? 4.401 5.946 -13.702 1.00 91.38 183 SER A C 1
ATOM 1438 O O . SER A 1 183 ? 5.156 6.173 -12.753 1.00 91.38 183 SER A O 1
ATOM 1440 N N . LEU A 1 184 ? 3.934 4.726 -13.959 1.00 92.69 184 LEU A N 1
ATOM 1441 C CA . LEU A 1 184 ? 4.427 3.533 -13.283 1.00 92.69 184 LEU A CA 1
ATOM 1442 C C . LEU A 1 184 ? 5.597 2.945 -14.063 1.00 92.69 184 LEU A C 1
ATOM 1444 O O . LEU A 1 184 ? 5.543 2.753 -15.274 1.00 92.69 184 LEU A O 1
ATOM 1448 N N . VAL A 1 185 ? 6.647 2.605 -13.331 1.00 95.00 185 VAL A N 1
ATOM 1449 C CA . VAL A 1 185 ? 7.876 2.030 -13.860 1.00 95.00 185 VAL A CA 1
ATOM 1450 C C . VAL A 1 185 ? 8.013 0.614 -13.322 1.00 95.00 185 VAL A C 1
ATOM 1452 O O . VAL A 1 185 ? 7.975 0.396 -12.110 1.00 95.00 185 VAL A O 1
ATOM 1455 N N . ARG A 1 186 ? 8.179 -0.361 -14.212 1.00 95.25 186 ARG A N 1
ATOM 1456 C CA . ARG A 1 186 ? 8.281 -1.783 -13.877 1.00 95.25 186 ARG A CA 1
ATOM 1457 C C . ARG A 1 186 ? 9.604 -2.357 -14.351 1.00 95.25 186 ARG A C 1
ATOM 1459 O O . ARG A 1 186 ? 9.972 -2.190 -15.512 1.00 95.25 186 ARG A O 1
ATOM 1466 N N . LEU A 1 187 ? 10.279 -3.090 -13.473 1.00 96.00 187 LEU A N 1
ATOM 1467 C CA . LEU A 1 187 ? 11.403 -3.940 -13.847 1.00 96.00 187 LEU A CA 1
ATOM 1468 C C . LEU A 1 187 ? 10.872 -5.306 -14.307 1.00 96.00 187 LEU A C 1
ATOM 1470 O O . LEU A 1 187 ? 10.318 -6.074 -13.513 1.00 96.00 187 LEU A O 1
ATOM 1474 N N . LEU A 1 188 ? 11.042 -5.594 -15.596 1.00 95.38 188 LEU A N 1
ATOM 1475 C CA . LEU A 1 188 ? 10.518 -6.783 -16.268 1.00 95.38 188 LEU A CA 1
ATOM 1476 C C . LEU A 1 188 ? 11.639 -7.554 -16.968 1.00 95.38 188 LEU A C 1
ATOM 1478 O O . LEU A 1 188 ? 12.717 -7.021 -17.214 1.00 95.38 188 LEU A O 1
ATOM 1482 N N . LEU A 1 189 ? 11.373 -8.812 -17.310 1.00 94.56 189 LEU A N 1
ATOM 1483 C CA . LEU A 1 189 ? 12.209 -9.581 -18.227 1.00 94.56 189 LEU A CA 1
ATOM 1484 C C . LEU A 1 189 ? 11.497 -9.656 -19.566 1.00 94.56 189 LEU A C 1
ATOM 1486 O O . LEU A 1 189 ? 10.303 -9.959 -19.609 1.00 94.56 189 LEU A O 1
ATOM 1490 N N . ARG A 1 190 ? 12.231 -9.436 -20.653 1.00 94.62 190 ARG A N 1
ATOM 1491 C CA . ARG A 1 190 ? 11.712 -9.772 -21.976 1.00 94.62 190 ARG A CA 1
ATOM 1492 C C . ARG A 1 190 ? 11.433 -11.273 -22.058 1.00 94.62 190 ARG A C 1
ATOM 1494 O O . ARG A 1 190 ? 12.196 -12.080 -21.525 1.00 94.62 190 ARG A O 1
ATOM 1501 N N . SER A 1 191 ? 10.342 -11.645 -22.718 1.00 92.44 191 SER A N 1
ATOM 1502 C CA . SER A 1 191 ? 9.939 -13.047 -22.869 1.00 92.44 191 SER A CA 1
ATOM 1503 C C . SER A 1 191 ? 10.895 -13.840 -23.761 1.00 92.44 191 SER A C 1
ATOM 1505 O O . SER A 1 191 ? 11.137 -15.011 -23.483 1.00 92.44 191 SER A O 1
ATOM 1507 N N . ASP A 1 192 ? 11.453 -13.196 -24.787 1.00 95.00 192 ASP A N 1
ATOM 1508 C CA . ASP A 1 192 ? 12.320 -13.794 -25.804 1.00 95.00 192 ASP A CA 1
ATOM 1509 C C . ASP A 1 192 ? 13.761 -13.988 -25.317 1.00 95.00 192 ASP A C 1
ATOM 1511 O O . ASP A 1 192 ? 14.295 -15.092 -25.357 1.00 95.00 192 ASP A O 1
ATOM 1515 N N . THR A 1 193 ? 14.390 -12.932 -24.808 1.00 94.00 193 THR A N 1
ATOM 1516 C CA . THR A 1 193 ? 15.821 -12.930 -24.476 1.00 94.00 193 THR A CA 1
ATOM 1517 C C . THR A 1 193 ? 16.099 -13.063 -22.988 1.00 94.00 193 THR A C 1
ATOM 1519 O O . THR A 1 193 ? 17.258 -13.131 -22.582 1.00 94.00 193 THR A O 1
ATOM 1522 N N . ARG A 1 194 ? 15.055 -13.015 -22.145 1.00 92.69 194 ARG A N 1
ATOM 1523 C CA . ARG A 1 194 ? 15.187 -12.878 -20.684 1.00 92.69 194 ARG A CA 1
ATOM 1524 C C . ARG A 1 194 ? 16.052 -11.682 -20.274 1.00 92.69 194 ARG A C 1
ATOM 1526 O O . ARG A 1 194 ? 16.581 -11.645 -19.167 1.00 92.69 194 ARG A O 1
ATOM 1533 N N . THR A 1 195 ? 16.188 -10.679 -21.140 1.00 95.81 195 THR A N 1
ATOM 1534 C CA . THR A 1 195 ? 16.931 -9.463 -20.810 1.00 95.81 195 THR A CA 1
ATOM 1535 C C . THR A 1 195 ? 16.097 -8.598 -19.864 1.00 95.81 195 THR A C 1
ATOM 1537 O O . THR A 1 195 ? 14.919 -8.356 -20.152 1.00 95.81 195 THR A O 1
ATOM 1540 N N . PRO A 1 196 ? 16.674 -8.107 -18.753 1.00 96.69 196 PRO A N 1
ATOM 1541 C CA . PRO A 1 196 ? 16.027 -7.116 -17.905 1.00 96.69 196 PRO A CA 1
ATOM 1542 C C . PRO A 1 196 ? 15.745 -5.827 -18.670 1.00 96.69 196 PRO A C 1
ATOM 1544 O O . PRO A 1 196 ? 16.637 -5.261 -19.296 1.00 96.69 196 PRO A O 1
ATOM 1547 N N . VAL A 1 197 ? 14.510 -5.349 -18.588 1.00 95.62 197 VAL A N 1
ATOM 1548 C CA . VAL A 1 197 ? 14.064 -4.097 -19.193 1.00 95.62 197 VAL A CA 1
ATOM 1549 C C . VAL A 1 197 ? 13.286 -3.274 -18.183 1.00 95.62 197 VAL A C 1
ATOM 1551 O O . VAL A 1 197 ? 12.632 -3.802 -17.280 1.00 95.62 197 VAL A O 1
ATOM 1554 N N . ILE A 1 198 ? 13.356 -1.960 -18.360 1.00 94.94 198 ILE A N 1
ATOM 1555 C CA . ILE A 1 198 ? 12.501 -1.018 -17.654 1.00 94.94 198 ILE A CA 1
ATOM 1556 C C . ILE A 1 198 ? 11.334 -0.705 -18.577 1.00 94.94 198 ILE A C 1
ATOM 1558 O O . ILE A 1 198 ? 11.521 -0.204 -19.682 1.00 94.94 198 ILE A O 1
ATOM 1562 N N . PHE A 1 199 ? 10.132 -1.013 -18.113 1.00 94.12 199 PHE A N 1
ATOM 1563 C CA . PHE A 1 199 ? 8.902 -0.626 -18.776 1.00 94.12 199 PHE A CA 1
ATOM 1564 C C . PHE A 1 199 ? 8.318 0.587 -18.058 1.00 94.12 199 PHE A C 1
ATOM 1566 O O . PHE A 1 199 ? 8.086 0.528 -16.852 1.00 94.12 199 PHE A O 1
ATOM 1573 N N . CYS A 1 200 ? 8.070 1.665 -18.792 1.00 93.88 200 CYS A N 1
ATOM 1574 C CA . CYS A 1 200 ? 7.453 2.884 -18.285 1.00 93.88 200 CYS A CA 1
ATOM 1575 C C . CYS A 1 200 ? 6.049 2.988 -18.891 1.00 93.88 200 CYS A C 1
ATOM 1577 O O . CYS A 1 200 ? 5.923 3.028 -20.115 1.00 93.88 200 CYS A O 1
ATOM 1579 N N . ASP A 1 201 ? 5.005 2.980 -18.059 1.00 89.25 201 ASP A N 1
ATOM 1580 C CA . ASP A 1 201 ? 3.642 3.264 -18.521 1.00 89.25 201 ASP A CA 1
ATOM 1581 C C . ASP A 1 201 ? 3.579 4.703 -19.091 1.00 89.25 201 ASP A C 1
ATOM 1583 O O . ASP A 1 201 ? 4.402 5.554 -18.725 1.00 89.25 201 ASP A O 1
ATOM 1587 N N . PRO A 1 202 ? 2.608 5.022 -19.966 1.00 88.44 202 PRO A N 1
ATOM 1588 C CA . PRO A 1 202 ? 2.367 6.398 -20.388 1.00 88.44 202 PRO A CA 1
ATOM 1589 C C . PRO A 1 202 ? 2.220 7.348 -19.194 1.00 88.44 202 PRO A C 1
ATOM 1591 O O . PRO A 1 202 ? 1.789 6.947 -18.109 1.00 88.44 202 PRO A O 1
ATOM 1594 N N . ILE A 1 203 ? 2.571 8.618 -19.395 1.00 87.31 203 ILE A N 1
ATOM 1595 C CA . ILE A 1 203 ? 2.355 9.640 -18.371 1.00 87.31 203 ILE A CA 1
ATOM 1596 C C . ILE A 1 203 ? 0.862 9.958 -18.323 1.00 87.31 203 ILE A C 1
ATOM 1598 O O . ILE A 1 203 ? 0.256 10.323 -19.328 1.00 87.31 203 ILE A O 1
ATOM 1602 N N . PHE A 1 204 ? 0.284 9.829 -17.135 1.00 83.25 204 PHE A N 1
ATOM 1603 C CA . PHE A 1 204 ? -1.079 10.238 -16.839 1.00 83.25 204 PHE A CA 1
ATOM 1604 C C . PHE A 1 204 ? -1.045 11.554 -16.080 1.00 83.25 204 PHE A C 1
ATOM 1606 O O . PHE A 1 204 ? -0.359 11.664 -15.062 1.00 83.25 204 PHE A O 1
ATOM 1613 N N . PHE A 1 205 ? -1.800 12.529 -16.569 1.00 83.06 205 PHE A N 1
ATOM 1614 C CA . PHE A 1 205 ? -1.955 13.833 -15.945 1.00 83.06 205 PHE A CA 1
ATOM 1615 C C . PHE A 1 205 ? -3.314 13.904 -15.249 1.00 83.06 205 PHE A C 1
ATOM 1617 O O . PHE A 1 205 ? -4.315 13.404 -15.769 1.00 83.06 205 PHE A O 1
ATOM 1624 N N . SER A 1 206 ? -3.357 14.552 -14.089 1.00 74.12 206 SER A N 1
ATOM 1625 C CA . SER A 1 206 ? -4.617 15.007 -13.507 1.00 74.12 206 SER A CA 1
ATOM 1626 C C . SER A 1 206 ? -5.314 15.953 -14.492 1.00 74.12 206 SER A C 1
ATOM 1628 O O . SER A 1 206 ? -4.647 16.678 -15.232 1.00 74.12 206 SER A O 1
ATOM 1630 N N . LYS A 1 207 ? -6.653 15.960 -14.507 1.00 69.06 207 LYS A N 1
ATOM 1631 C CA . LYS A 1 207 ? -7.429 16.780 -15.458 1.00 69.06 207 LYS A CA 1
ATOM 1632 C C . LYS A 1 207 ? -6.995 18.249 -15.467 1.00 69.06 207 LYS A C 1
ATOM 1634 O O . LYS A 1 207 ? -6.721 18.776 -16.535 1.00 69.06 207 LYS A O 1
ATOM 1639 N N . SER A 1 208 ? -6.853 18.857 -14.289 1.00 64.38 208 SER A N 1
ATOM 1640 C CA . SER A 1 208 ? -6.429 20.255 -14.150 1.00 64.38 208 SER A CA 1
ATOM 1641 C C . SER A 1 208 ? -5.032 20.500 -14.720 1.00 64.38 208 SER A C 1
ATOM 1643 O O . SER A 1 208 ? -4.825 21.448 -15.456 1.00 64.38 208 SER A O 1
ATOM 1645 N N . PHE A 1 209 ? -4.080 19.604 -14.459 1.00 67.25 209 PHE A N 1
ATOM 1646 C CA . PHE A 1 209 ? -2.707 19.778 -14.936 1.00 67.25 209 PHE A CA 1
ATOM 1647 C C . PHE A 1 209 ? -2.552 19.485 -16.438 1.00 67.25 209 PHE A C 1
ATOM 1649 O O . PHE A 1 209 ? -1.633 19.979 -17.079 1.00 67.25 209 PHE A O 1
ATOM 1656 N N . SER A 1 210 ? -3.455 18.696 -17.028 1.00 63.91 210 SER A N 1
ATOM 1657 C CA . SER A 1 210 ? -3.456 18.454 -18.476 1.00 63.91 210 SER A CA 1
ATOM 1658 C C . SER A 1 210 ? -3.820 19.693 -19.303 1.00 63.91 210 SER A C 1
ATOM 1660 O O . SER A 1 210 ? -3.451 19.759 -20.473 1.00 63.91 210 SER A O 1
ATOM 1662 N N . GLU A 1 211 ? -4.529 20.651 -18.701 1.00 63.31 211 GLU A N 1
ATOM 1663 C CA . GLU A 1 211 ? -4.903 21.923 -19.327 1.00 63.31 211 GLU A CA 1
ATOM 1664 C C . GLU A 1 211 ? -3.727 22.912 -19.327 1.00 63.31 211 GLU A C 1
ATOM 1666 O O . GLU A 1 211 ? -3.551 23.618 -20.311 1.00 63.31 211 GLU A O 1
ATOM 1671 N N . ASP A 1 212 ? -2.867 22.882 -18.301 1.00 61.66 212 ASP A N 1
ATOM 1672 C CA . ASP A 1 212 ? -1.704 23.778 -18.161 1.00 61.66 212 ASP A CA 1
ATOM 1673 C C . ASP A 1 212 ? -0.492 23.391 -19.035 1.00 61.66 212 ASP A C 1
ATOM 1675 O O . ASP A 1 212 ? 0.416 24.195 -19.242 1.00 61.66 212 ASP A O 1
ATOM 1679 N N . VAL A 1 213 ? -0.426 22.138 -19.501 1.00 60.66 213 VAL A N 1
ATOM 1680 C CA . VAL A 1 213 ? 0.716 21.586 -20.267 1.00 60.66 213 VAL A CA 1
ATOM 1681 C C . VAL A 1 213 ? 0.470 21.623 -21.790 1.00 60.66 213 VAL A C 1
ATOM 1683 O O . VAL A 1 213 ? 1.345 21.233 -22.565 1.00 60.66 213 VAL A O 1
ATOM 1686 N N . ARG A 1 214 ? -0.709 22.077 -22.232 1.00 51.59 214 ARG A N 1
ATOM 1687 C CA . ARG A 1 214 ? -1.055 22.279 -23.651 1.00 51.59 214 ARG A CA 1
ATOM 1688 C C . ARG A 1 214 ? -0.780 23.706 -24.096 1.00 51.59 214 ARG A C 1
ATOM 1690 O O . ARG A 1 214 ? -0.343 23.844 -25.258 1.00 51.59 214 ARG A O 1
#

pLDDT: mean 87.86, std 10.47, range [48.44, 97.5]

Radius of gyration: 19.84 Å; chains: 1; bounding box: 52×40×54 Å

Secondary structure (DSSP, 8-state):
---HHHHHHHHHHT-TT--HHHHHHHHHHHHHHHTT--HHHHHTTHHHHHHHHHT-S-THHHHHHHHHTTT-HHHHHHHHHHHHHHTT-SSS-HHHHHHHSHHHHHHHTTS-HHHHHHHTSTTSSSB--HHHHHHTTSSTT-TT-S--TTTTTT--SHHHHHH-TTEEEEEEE-TTS-EEEEEEEEEEE-TTT--EEEEEPPPEEPHHHHHHT-

Sequence (214 aa):
GASPLVQRYTQLLVAADLSLGQLQTLRHDALAELLDLEAGFVAARSERIGRALGEWRNPELLFRYLSDNRDDARMAALVKRWLRSILGLSDETLRQMRRESAANVRHLRMFPKAVLLRWYSESCPGTSSMKVLFMLGEDAGSCLRIVGNEGNRYNKALMGYVLQSHVRALVVLDASGRVLARSLVRLLLRSDTRTPVIFCDPIFFSKSFSEDVR